Protein 8YVA (pdb70)

InterPro domains:
  IPR013087 Zinc finger C2H2-type [PS00028] (509-530)
  IPR053360 Putative zinc finger domain-containing protein [PTHR36945] (1-580)

Organism: Caenorhabditis elegans (NCBI:txid6239)

Structure (mmCIF, N/CA/C/O backbone):
data_8YVA
#
_entry.id   8YVA
#
_cell.length_a   36.019
_cell.length_b   46.351
_cell.length_c   59.228
_cell.angle_alpha   79.41
_cell.angle_beta   74.33
_cell.angle_gamma   72.86
#
_symmetry.space_group_name_H-M   'P 1'
#
loop_
_entity.id
_entity.type
_entity.pdbx_description
1 polymer 'C2H2-type domain-containing protein'
2 polymer "DNA (5'-D(*TP*TP*GP*GP*GP*CP*GP*CP*TP*GP*CP*T)-3')"
3 polymer "DNA (5'-D(*AP*GP*CP*AP*GP*CP*GP*CP*CP*CP*AP*A)-3')"
4 non-polymer 'ZINC ION'
5 water water
#
loop_
_atom_site.group_PDB
_atom_site.id
_atom_site.type_symbol
_atom_site.label_atom_id
_atom_site.label_alt_id
_atom_site.label_comp_id
_atom_site.label_asym_id
_atom_site.label_entity_id
_atom_site.label_seq_id
_atom_site.pdbx_PDB_ins_code
_atom_site.Cartn_x
_atom_site.Cartn_y
_atom_site.Cartn_z
_atom_site.occupancy
_atom_site.B_iso_or_equiv
_atom_site.auth_seq_id
_atom_site.auth_comp_id
_atom_site.auth_asym_id
_atom_site.auth_atom_id
_atom_site.pdbx_PDB_model_num
ATOM 1 N N . LYS A 1 17 ? -13.282 9.232 16.748 1.00 50.68 463 LYS A N 1
ATOM 2 C CA . LYS A 1 17 ? -12.984 7.805 16.687 1.00 50.62 463 LYS A CA 1
ATOM 3 C C . LYS A 1 17 ? -14.052 7.082 15.883 1.00 51.04 463 LYS A C 1
ATOM 4 O O . LYS A 1 17 ? -13.770 6.086 15.218 1.00 49.45 463 LYS A O 1
ATOM 6 N N . GLU A 1 18 ? -15.287 7.585 15.953 1.00 49.64 464 GLU A N 1
ATOM 7 C CA . GLU A 1 18 ? -16.342 7.064 15.091 1.00 51.33 464 GLU A CA 1
ATOM 8 C C . GLU A 1 18 ? -16.055 7.402 13.633 1.00 48.28 464 GLU A C 1
ATOM 9 O O . GLU A 1 18 ? -15.957 6.509 12.781 1.00 46.38 464 GLU A O 1
ATOM 11 N N . GLU A 1 19 ? -15.891 8.694 13.331 1.00 44.90 465 GLU A N 1
ATOM 12 C CA . GLU A 1 19 ? -15.531 9.118 11.982 1.00 45.34 465 GLU A CA 1
ATOM 13 C C . GLU A 1 19 ? -14.164 8.595 11.555 1.00 48.17 465 GLU A C 1
ATOM 14 O O . GLU A 1 19 ? -13.832 8.671 10.366 1.00 44.69 465 GLU A O 1
ATOM 16 N N . MET A 1 20 ? -13.369 8.082 12.500 1.00 45.88 466 MET A N 1
ATOM 17 C CA . MET A 1 20 ? -12.124 7.393 12.182 1.00 42.18 466 MET A CA 1
ATOM 18 C C . MET A 1 20 ? -12.361 6.024 11.556 1.00 38.27 466 MET A C 1
ATOM 19 O O . MET A 1 20 ? -11.523 5.542 10.784 1.00 32.67 466 MET A O 1
ATOM 24 N N . ASN A 1 21 ? -13.463 5.365 11.911 1.00 38.98 467 ASN A N 1
ATOM 25 C CA . ASN A 1 21 ? -13.671 3.962 11.580 1.00 35.37 467 ASN A CA 1
ATOM 26 C C . ASN A 1 21 ? -14.796 3.766 10.568 1.00 32.70 467 ASN A C 1
ATOM 27 O O . ASN A 1 21 ? -15.195 2.629 10.303 1.00 33.40 467 ASN A O 1
ATOM 32 N N . LYS A 1 22 ? -15.299 4.847 9.982 1.00 35.76 468 LYS A N 1
ATOM 33 C CA . LYS A 1 22 ? -16.337 4.770 8.962 1.00 33.58 468 LYS A CA 1
ATOM 34 C C . LYS A 1 22 ? -15.740 4.332 7.628 1.00 30.16 468 LYS A C 1
ATOM 35 O O . LYS A 1 22 ? -14.701 4.851 7.207 1.00 30.36 468 LYS A O 1
ATOM 41 N N . VAL A 1 23 ? -16.392 3.379 6.956 1.00 27.94 469 VAL A N 1
ATOM 42 C CA . VAL A 1 23 ? -15.894 2.954 5.651 1.00 30.08 469 VAL A CA 1
ATOM 43 C C . VAL A 1 23 ? -16.197 4.031 4.621 1.00 30.02 469 VAL A C 1
ATOM 44 O O . VAL A 1 23 ? -17.336 4.497 4.497 1.00 31.30 469 VAL A O 1
ATOM 48 N N . HIS A 1 24 ? -15.169 4.439 3.885 1.00 21.91 470 HIS A N 1
ATOM 49 C CA . HIS A 1 24 ? -15.311 5.295 2.716 1.00 28.51 470 HIS A CA 1
ATOM 50 C C . HIS A 1 24 ? -14.809 4.498 1.525 1.00 26.01 470 HIS A C 1
ATOM 51 O O . HIS A 1 24 ? -13.613 4.211 1.435 1.00 22.47 470 HIS A O 1
ATOM 58 N N . ASN A 1 25 ? -15.711 4.126 0.624 1.00 22.74 471 ASN A N 1
ATOM 59 C CA . ASN A 1 25 ? -15.293 3.518 -0.631 1.00 18.90 471 ASN A CA 1
ATOM 60 C C . ASN A 1 25 ? -14.608 4.570 -1.500 1.00 25.07 471 ASN A C 1
ATOM 61 O O . ASN A 1 25 ? -15.238 5.555 -1.902 1.00 27.39 471 ASN A O 1
ATOM 66 N N . ILE A 1 26 ? -13.322 4.365 -1.790 1.00 22.72 472 ILE A N 1
ATOM 67 C CA . ILE A 1 26 ? -12.555 5.240 -2.671 1.00 18.62 472 ILE A CA 1
ATOM 68 C C . ILE A 1 26 ? -12.468 4.566 -4.032 1.00 17.93 472 ILE A C 1
ATOM 69 O O . ILE A 1 26 ? -11.914 3.468 -4.152 1.00 18.85 472 ILE A O 1
ATOM 74 N N . LYS A 1 27 ? -13.019 5.209 -5.063 1.00 17.88 473 LYS A N 1
ATOM 75 C CA . LYS A 1 27 ? -13.093 4.609 -6.387 1.00 19.35 473 LYS A CA 1
ATOM 76 C C . LYS A 1 27 ? -11.885 5.001 -7.228 1.00 20.54 473 LYS A C 1
ATOM 77 O O . LYS A 1 27 ? -11.590 6.189 -7.363 1.00 19.96 473 LYS A O 1
ATOM 83 N N . CYS A 1 28 ? -11.209 4.011 -7.822 1.00 15.60 474 CYS A N 1
ATOM 84 C CA . CYS A 1 28 ? -10.099 4.303 -8.727 1.00 16.34 474 CYS A CA 1
ATOM 85 C C . CYS A 1 28 ? -10.607 4.516 -10.153 1.00 20.33 474 CYS A C 1
ATOM 86 O O . CYS A 1 28 ? -11.141 3.592 -10.775 1.00 22.51 474 CYS A O 1
ATOM 89 N N . HIS A 1 29 ? -10.358 5.709 -10.691 1.00 18.61 475 HIS A N 1
ATOM 90 C CA . HIS A 1 29 ? -10.784 6.120 -12.020 1.00 18.54 475 HIS A CA 1
ATOM 91 C C . HIS A 1 29 ? -9.706 5.955 -13.084 1.00 25.66 475 HIS A C 1
ATOM 92 O O . HIS A 1 29 ? -9.835 6.522 -14.174 1.00 21.21 475 HIS A O 1
ATOM 99 N N . PHE A 1 30 ? -8.641 5.210 -12.802 1.00 22.72 476 PHE A N 1
ATOM 100 C CA . PHE A 1 30 ? -7.703 4.885 -13.864 1.00 22.42 476 PHE A CA 1
ATOM 101 C C . PHE A 1 30 ? -8.415 4.044 -14.916 1.00 27.26 476 PHE A C 1
ATOM 102 O O . PHE A 1 30 ? -9.250 3.201 -14.583 1.00 25.08 476 PHE A O 1
ATOM 110 N N . ASP A 1 31 ? -8.089 4.289 -16.189 1.00 25.89 477 ASP A N 1
ATOM 111 C CA . ASP A 1 31 ? -8.765 3.659 -17.323 1.00 30.02 477 ASP A CA 1
ATOM 112 C C . ASP A 1 31 ? -9.008 2.176 -17.084 1.00 29.77 477 ASP A C 1
ATOM 113 O O . ASP A 1 31 ? -8.063 1.408 -16.869 1.00 25.14 477 ASP A O 1
ATOM 118 N N . ASN A 1 32 ? -10.290 1.794 -17.107 1.00 29.35 478 ASN A N 1
ATOM 119 C CA . ASN A 1 32 ? -10.754 0.411 -16.947 1.00 36.27 478 ASN A CA 1
ATOM 120 C C . ASN A 1 32 ? -10.235 -0.244 -15.668 1.00 31.88 478 ASN A C 1
ATOM 121 O O . ASN A 1 32 ? -10.0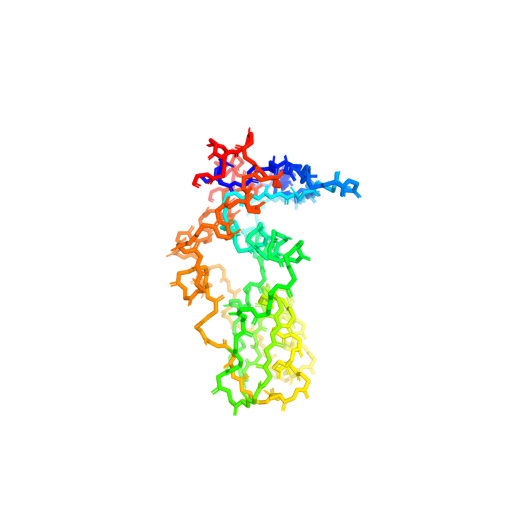42 -1.462 -15.599 1.00 31.21 478 ASN A O 1
ATOM 126 N N . CYS A 1 33 ? -10.048 0.560 -14.627 1.00 25.93 479 CYS A N 1
ATOM 127 C CA . CYS A 1 33 ? -9.913 -0.003 -13.294 1.00 25.44 479 CYS A CA 1
ATOM 128 C C . CYS A 1 33 ? -11.272 -0.016 -12.602 1.00 26.83 479 CYS A C 1
ATOM 129 O O . CYS A 1 33 ? -11.902 -1.074 -12.492 1.00 27.61 479 CYS A O 1
ATOM 132 N N . ASN A 1 34 ? -11.729 1.148 -12.130 1.00 24.24 480 ASN A N 1
ATOM 133 C CA . ASN A 1 34 ? -13.017 1.304 -11.449 1.00 26.42 480 ASN A CA 1
ATOM 134 C C . ASN A 1 34 ? -13.150 0.419 -10.211 1.00 26.64 480 ASN A C 1
ATOM 135 O O . ASN A 1 34 ? -14.260 0.190 -9.726 1.00 28.01 480 ASN A O 1
ATOM 140 N N . ARG A 1 35 ? -12.033 -0.062 -9.670 1.00 24.68 481 ARG A N 1
ATOM 141 C CA . ARG A 1 35 ? -12.048 -0.757 -8.393 1.00 22.97 481 ARG A CA 1
ATOM 142 C C . ARG A 1 35 ? -12.398 0.217 -7.274 1.00 24.94 481 ARG A C 1
ATOM 143 O O . ARG A 1 35 ? -12.158 1.426 -7.366 1.00 24.52 481 ARG A O 1
ATOM 151 N N . LYS A 1 36 ? -12.975 -0.314 -6.201 1.00 21.69 482 LYS A N 1
ATOM 152 C CA . LYS A 1 36 ? -13.310 0.486 -5.036 1.00 17.90 482 LYS A CA 1
ATOM 153 C C . LYS A 1 36 ? -12.494 -0.025 -3.856 1.00 19.93 482 LYS A C 1
ATOM 154 O O . LYS A 1 36 ? -12.564 -1.212 -3.516 1.00 21.60 482 LYS A O 1
ATOM 160 N N . ILE A 1 37 ? -11.709 0.855 -3.251 1.00 18.33 483 ILE A N 1
ATOM 161 C CA . ILE A 1 37 ? -10.967 0.519 -2.045 1.00 15.79 483 ILE A CA 1
ATOM 162 C C . ILE A 1 37 ? -11.833 0.854 -0.842 1.00 16.53 483 ILE A C 1
ATOM 163 O O . ILE A 1 37 ? -12.304 1.989 -0.700 1.00 15.85 483 ILE A O 1
ATOM 168 N N . HIS A 1 38 ? -12.040 -0.135 0.027 1.00 16.05 484 HIS A N 1
ATOM 169 C CA . HIS A 1 38 ? -12.899 0.027 1.200 1.00 16.74 484 HIS A CA 1
ATOM 170 C C . HIS A 1 38 ? -12.044 0.567 2.337 1.00 17.11 484 HIS A C 1
ATOM 171 O O . HIS A 1 38 ? -11.558 -0.162 3.205 1.00 17.46 484 HIS A O 1
ATOM 178 N N . TRP A 1 39 ? -11.889 1.888 2.324 1.00 16.55 485 TRP A N 1
ATOM 179 C CA . TRP A 1 39 ? -10.886 2.620 3.082 1.00 18.21 485 TRP A CA 1
ATOM 180 C C . TRP A 1 39 ? -11.482 3.167 4.376 1.00 19.43 485 TRP A C 1
ATOM 181 O O . TRP A 1 39 ? -12.700 3.321 4.507 1.00 19.67 485 TRP A O 1
ATOM 192 N N . LYS A 1 40 ? -10.600 3.422 5.349 1.00 17.38 486 LYS A N 1
ATOM 193 C CA . LYS A 1 40 ? -10.917 4.087 6.609 1.00 20.22 486 LYS A CA 1
ATOM 194 C C . LYS A 1 40 ? -9.796 5.059 6.946 1.00 17.40 486 LYS A C 1
ATOM 195 O O . LYS A 1 40 ? -8.625 4.769 6.688 1.00 15.56 486 LYS A O 1
ATOM 201 N N . ILE A 1 41 ? -10.156 6.223 7.506 1.00 20.32 487 ILE A N 1
ATOM 202 C CA . ILE A 1 41 ? -9.147 7.220 7.877 1.00 18.40 487 ILE A CA 1
ATOM 203 C C . ILE A 1 41 ? -8.087 6.600 8.762 1.00 17.48 487 ILE A C 1
ATOM 204 O O . ILE A 1 41 ? -6.898 6.915 8.643 1.00 21.22 487 ILE A O 1
ATOM 209 N N . ARG A 1 42 ? -8.497 5.705 9.665 1.00 17.77 488 ARG A N 1
ATOM 210 C CA . ARG A 1 42 ? -7.539 5.062 10.561 1.00 17.99 488 ARG A CA 1
ATOM 211 C C . ARG A 1 42 ? -6.434 4.368 9.788 1.00 15.65 488 ARG A C 1
ATOM 212 O O . ARG A 1 42 ? -5.292 4.337 10.246 1.00 18.61 488 ARG A O 1
ATOM 220 N N . TYR A 1 43 ? -6.744 3.822 8.609 1.00 14.99 489 TYR A N 1
ATOM 221 C CA . TYR A 1 43 ? -5.738 3.049 7.880 1.00 14.09 489 TYR A CA 1
ATOM 222 C C . TYR A 1 43 ? -4.605 3.908 7.341 1.00 15.66 489 TYR A C 1
ATOM 223 O O . TYR A 1 43 ? -3.560 3.362 6.963 1.00 14.08 489 TYR A O 1
ATOM 232 N N . GLY A 1 44 ? -4.794 5.223 7.234 1.00 15.51 490 GLY A N 1
ATOM 233 C CA . GLY A 1 44 ? -3.843 6.024 6.485 1.00 14.19 490 GLY A CA 1
ATOM 234 C C . GLY A 1 44 ? -3.856 5.690 4.996 1.00 16.70 490 GLY A C 1
ATOM 235 O O . GLY A 1 44 ? -4.596 4.834 4.518 1.00 15.66 490 GLY A O 1
ATOM 236 N N . LYS A 1 45 ? -2.984 6.376 4.257 1.00 13.32 491 LYS A N 1
ATOM 237 C CA . LYS A 1 45 ? -3.079 6.458 2.801 1.00 13.71 491 LYS A CA 1
ATOM 238 C C . LYS A 1 45 ? -2.251 5.416 2.056 1.00 12.69 491 LYS A C 1
ATOM 239 O O . LYS A 1 45 ? -2.299 5.391 0.819 1.00 12.78 491 LYS A O 1
ATOM 245 N N . LEU A 1 46 ? -1.510 4.557 2.766 1.00 11.97 492 LEU A N 1
ATOM 246 C CA . LEU A 1 46 ? -0.547 3.674 2.115 1.00 13.32 492 LEU A CA 1
ATOM 247 C C . LEU A 1 46 ? -1.199 2.783 1.054 1.00 13.52 492 LEU A C 1
ATOM 248 O O . LEU A 1 46 ? -0.631 2.589 -0.029 1.00 13.86 492 LEU A O 1
ATOM 253 N N . ARG A 1 47 ? -2.362 2.196 1.354 1.00 11.09 493 ARG A N 1
ATOM 254 C CA . ARG A 1 47 ? -3.009 1.308 0.382 1.00 10.01 493 ARG A CA 1
ATOM 255 C C . ARG A 1 47 ? -3.514 2.078 -0.827 1.00 11.42 493 ARG A C 1
ATOM 256 O O . ARG A 1 47 ? -3.573 1.525 -1.930 1.00 10.68 493 ARG A O 1
ATOM 264 N N . LEU A 1 48 ? -3.873 3.350 -0.647 1.00 11.74 494 LEU A N 1
ATOM 265 C CA . LEU A 1 48 ? -4.237 4.184 -1.790 1.00 12.90 494 LEU A CA 1
ATOM 266 C C . LEU A 1 48 ? -3.003 4.537 -2.614 1.00 11.76 494 LEU A C 1
ATOM 267 O O . LEU A 1 48 ? -3.012 4.438 -3.843 1.00 12.96 494 LEU A O 1
ATOM 272 N N . VAL A 1 49 ? -1.926 4.954 -1.952 1.00 12.58 495 VAL A N 1
ATOM 273 C CA . VAL A 1 49 ? -0.695 5.263 -2.682 1.00 11.10 495 VAL A CA 1
ATOM 274 C C . VAL A 1 49 ? -0.220 4.042 -3.470 1.00 12.13 495 VAL A C 1
ATOM 275 O O . VAL A 1 49 ? 0.118 4.134 -4.656 1.00 13.24 495 VAL A O 1
ATOM 279 N N . ASP A 1 50 ? -0.172 2.883 -2.817 1.00 13.11 496 ASP A N 1
ATOM 280 C CA . ASP A 1 50 ? 0.265 1.667 -3.498 1.00 12.24 496 ASP A CA 1
ATOM 281 C C . ASP A 1 50 ? -0.621 1.370 -4.700 1.00 12.83 496 ASP A C 1
ATOM 282 O O . ASP A 1 50 ? -0.130 0.988 -5.763 1.00 13.23 496 ASP A O 1
ATOM 287 N N . HIS A 1 51 ? -1.928 1.558 -4.560 1.00 12.06 497 HIS A N 1
ATOM 288 C CA . HIS A 1 51 ? -2.807 1.282 -5.691 1.00 10.43 497 HIS A CA 1
ATOM 289 C C . HIS A 1 51 ? -2.465 2.193 -6.872 1.00 12.54 497 HIS A C 1
ATOM 290 O O . HIS A 1 51 ? -2.347 1.734 -8.015 1.00 14.84 497 HIS A O 1
ATOM 297 N N . ALA A 1 52 ? -2.269 3.487 -6.608 1.00 11.78 498 ALA A N 1
ATOM 298 C CA . ALA A 1 52 ? -1.861 4.398 -7.678 1.00 13.79 498 ALA A CA 1
ATOM 299 C C . ALA A 1 52 ? -0.488 4.024 -8.245 1.00 12.97 498 ALA A C 1
ATOM 300 O O . ALA A 1 52 ? -0.278 4.058 -9.469 1.00 12.87 498 ALA A O 1
ATOM 302 N N . LEU A 1 53 ? 0.467 3.665 -7.380 1.00 11.67 499 LEU A N 1
ATOM 303 C CA . LEU A 1 53 ? 1.782 3.255 -7.886 1.00 11.72 499 LEU A CA 1
ATOM 304 C C . LEU A 1 53 ? 1.692 2.006 -8.756 1.00 15.72 499 LEU A C 1
ATOM 305 O O . LEU A 1 53 ? 2.553 1.784 -9.615 1.00 15.14 499 LEU A O 1
ATOM 310 N N . SER A 1 54 ? 0.678 1.161 -8.535 1.00 14.32 500 SER A N 1
ATOM 311 C CA . SER A 1 54 ? 0.523 -0.026 -9.371 1.00 13.83 500 SER A CA 1
ATOM 312 C C . SER A 1 54 ? 0.079 0.308 -10.793 1.00 16.05 500 SER A C 1
ATOM 313 O O . SER A 1 54 ? 0.199 -0.541 -11.682 1.00 17.84 500 SER A O 1
ATOM 316 N N . HIS A 1 55 ? -0.428 1.513 -11.025 1.00 14.47 501 HIS A N 1
ATOM 317 C CA . HIS A 1 55 ? -0.860 1.944 -12.346 1.00 19.25 501 HIS A CA 1
ATOM 318 C C . HIS A 1 55 ? 0.236 2.666 -13.102 1.00 22.87 501 HIS A C 1
ATOM 319 O O . HIS A 1 55 ? 0.008 3.116 -14.229 1.00 23.60 501 HIS A O 1
ATOM 326 N N . GLN A 1 56 ? 1.407 2.796 -12.497 1.00 20.52 502 GLN A N 1
ATOM 327 C CA . GLN A 1 56 ? 2.527 3.527 -13.063 1.00 24.87 502 GLN A CA 1
ATOM 328 C C . GLN A 1 56 ? 3.637 2.537 -13.381 1.00 25.00 502 GLN A C 1
ATOM 329 O O . GLN A 1 56 ? 3.850 1.574 -12.638 1.00 25.18 502 GLN A O 1
ATOM 335 N N . GLU A 1 57 ? 4.307 2.729 -14.519 1.00 29.34 503 GLU A N 1
ATOM 336 C CA . GLU A 1 57 ? 5.278 1.730 -14.956 1.00 29.02 503 GLU A CA 1
ATOM 337 C C . GLU A 1 57 ? 6.535 1.724 -14.095 1.00 30.76 503 GLU A C 1
ATOM 338 O O . GLU A 1 57 ? 7.265 0.726 -14.093 1.00 33.86 503 GLU A O 1
ATOM 340 N N . GLU A 1 58 ? 6.797 2.803 -13.362 1.00 25.88 504 GLU A N 1
ATOM 341 C CA . GLU A 1 58 ? 8.053 2.946 -12.645 1.00 25.43 504 GLU A CA 1
ATOM 342 C C . GLU A 1 58 ? 8.112 2.000 -11.456 1.00 27.76 504 GLU A C 1
ATOM 343 O O . GLU A 1 58 ? 7.101 1.715 -10.811 1.00 26.01 504 GLU A O 1
ATOM 345 N N . LYS A 1 59 ? 9.316 1.523 -11.162 1.00 25.14 505 LYS A N 1
ATOM 346 C CA . LYS A 1 59 ? 9.596 0.715 -9.972 1.00 21.48 505 LYS A CA 1
ATOM 347 C C . LYS A 1 59 ? 10.373 1.610 -9.011 1.00 21.41 505 LYS A C 1
ATOM 348 O O . LYS A 1 59 ? 11.608 1.609 -9.002 1.00 22.42 505 LYS A O 1
ATOM 354 N N . SER A 1 60 ? 9.648 2.378 -8.198 1.00 18.73 506 SER A N 1
ATOM 355 C CA . SER A 1 60 ? 10.266 3.391 -7.354 1.00 20.21 506 SER A CA 1
ATOM 356 C C . SER A 1 60 ? 10.464 2.939 -5.909 1.00 22.13 506 SER A C 1
ATOM 357 O O . SER A 1 60 ? 10.908 3.740 -5.083 1.00 21.18 506 SER A O 1
ATOM 360 N N . ILE A 1 61 ? 10.171 1.683 -5.584 1.00 19.31 507 ILE A N 1
ATOM 361 C CA . ILE A 1 61 ? 10.379 1.150 -4.236 1.00 19.43 507 ILE A CA 1
ATOM 362 C C . ILE A 1 61 ? 11.614 0.264 -4.270 1.00 16.45 507 ILE A C 1
ATOM 363 O O . ILE A 1 61 ? 11.598 -0.787 -4.919 1.00 14.70 507 ILE A O 1
ATOM 368 N N . ASP A 1 62 ? 12.662 0.657 -3.541 1.00 18.35 508 ASP A N 1
ATOM 369 C CA . ASP A 1 62 ? 13.956 -0.025 -3.560 1.00 17.98 508 ASP A CA 1
ATOM 370 C C . ASP A 1 62 ? 14.180 -0.823 -2.279 1.00 18.50 508 ASP A C 1
ATOM 371 O O . ASP A 1 62 ? 13.964 -0.310 -1.175 1.00 14.48 508 ASP A O 1
ATOM 376 N N . CYS A 1 63 ? 14.646 -2.062 -2.422 1.00 14.06 509 CYS A N 1
ATOM 377 C CA . CYS A 1 63 ? 14.974 -2.866 -1.252 1.00 13.27 509 CYS A CA 1
ATOM 378 C C . CYS A 1 63 ? 16.152 -2.251 -0.498 1.00 18.48 509 CYS A C 1
ATOM 379 O O . CYS A 1 63 ? 17.062 -1.681 -1.103 1.00 18.08 509 CYS A O 1
ATOM 382 N N . GLN A 1 64 ? 16.129 -2.360 0.834 1.00 16.23 510 GLN A N 1
ATOM 383 C CA . GLN A 1 64 ? 17.240 -1.857 1.635 1.00 18.56 510 GLN A CA 1
ATOM 384 C C . GLN A 1 64 ? 18.383 -2.857 1.776 1.00 18.63 510 GLN A C 1
ATOM 385 O O . GLN A 1 64 ? 19.412 -2.503 2.364 1.00 17.20 510 GLN A O 1
ATOM 391 N N . LYS A 1 65 ? 18.226 -4.089 1.280 1.00 17.17 511 LYS A N 1
ATOM 392 C CA . LYS A 1 65 ? 19.238 -5.131 1.428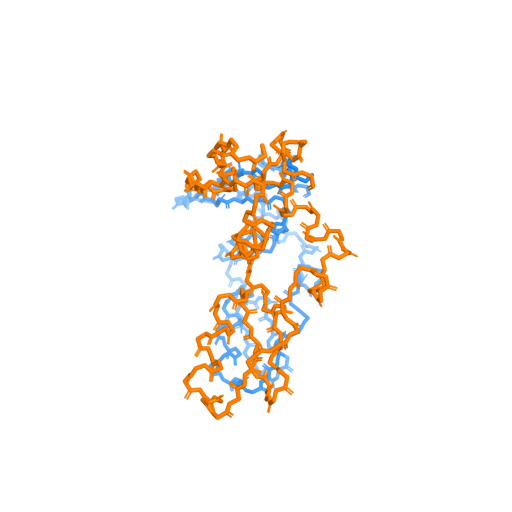 1.00 19.90 511 LYS A CA 1
ATOM 393 C C . LYS A 1 65 ? 19.837 -5.623 0.121 1.00 23.23 511 LYS A C 1
ATOM 394 O O . LYS A 1 65 ? 21.012 -6.009 0.113 1.00 21.74 511 LYS A O 1
ATOM 400 N N . CYS A 1 66 ? 19.080 -5.640 -0.976 1.00 19.71 512 CYS A N 1
ATOM 401 C CA . CYS A 1 66 ? 19.607 -6.164 -2.226 1.00 19.27 512 CYS A CA 1
ATOM 402 C C . CYS A 1 66 ? 19.203 -5.222 -3.360 1.00 19.96 512 CYS A C 1
ATOM 403 O O . CYS A 1 66 ? 18.706 -4.110 -3.133 1.00 19.09 512 CYS A O 1
ATOM 406 N N . GLU A 1 67 ? 19.437 -5.668 -4.596 1.00 17.80 513 GLU A N 1
ATOM 407 C CA . GLU A 1 67 ? 19.203 -4.844 -5.778 1.00 23.96 513 GLU A CA 1
ATOM 408 C C . GLU A 1 67 ? 17.734 -4.722 -6.165 1.00 23.43 513 GLU A C 1
ATOM 409 O O . GLU A 1 67 ? 17.414 -3.933 -7.060 1.00 24.19 513 GLU A O 1
ATOM 411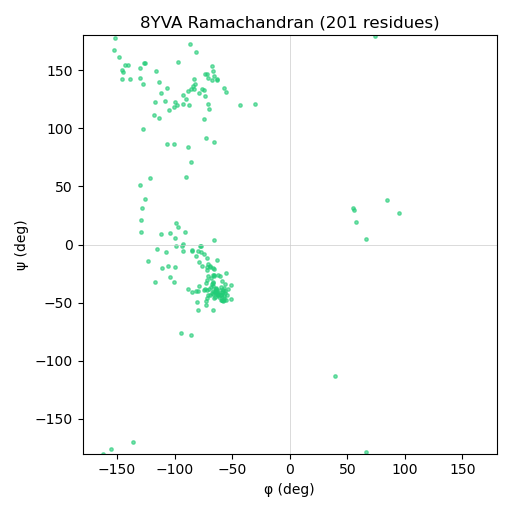 N N . TYR A 1 68 ? 16.838 -5.453 -5.504 1.00 20.94 514 TYR A N 1
ATOM 412 C CA . TYR A 1 68 ? 15.446 -5.542 -5.939 1.00 18.69 514 TYR A CA 1
ATOM 413 C C . TYR A 1 68 ? 14.738 -4.189 -5.888 1.00 19.23 514 TYR A C 1
ATOM 414 O O . TYR A 1 68 ? 14.946 -3.397 -4.969 1.00 18.90 514 TYR A O 1
ATOM 423 N N . SER A 1 69 ? 13.872 -3.942 -6.872 1.00 17.93 515 SER A N 1
ATOM 424 C CA . SER A 1 69 ? 12.974 -2.793 -6.861 1.00 17.02 515 SER A CA 1
ATOM 425 C C . SER A 1 69 ? 11.608 -3.212 -7.403 1.00 15.65 515 SER A C 1
ATOM 426 O O . SER A 1 69 ? 11.497 -4.179 -8.156 1.00 15.87 515 SER A O 1
ATOM 429 N N . CYS A 1 70 ? 10.561 -2.504 -6.992 1.00 15.93 516 CYS A N 1
ATOM 430 C CA . CYS A 1 70 ? 9.213 -2.879 -7.423 1.00 14.48 516 CYS A CA 1
ATOM 431 C C . CYS A 1 70 ? 8.301 -1.659 -7.371 1.00 16.03 516 CYS A C 1
ATOM 432 O O . CYS A 1 70 ? 8.730 -0.545 -7.066 1.00 13.95 516 CYS A O 1
ATOM 435 N N . GLN A 1 71 ? 7.012 -1.884 -7.668 1.00 13.03 517 GLN A N 1
ATOM 436 C CA . GLN A 1 71 ? 6.080 -0.769 -7.734 1.00 12.41 517 GLN A CA 1
ATOM 437 C C . GLN A 1 71 ? 5.512 -0.391 -6.374 1.00 14.81 517 GLN A C 1
ATOM 438 O O . GLN A 1 71 ? 5.307 0.798 -6.109 1.00 14.03 517 GLN A O 1
ATOM 444 N N . THR A 1 72 ? 5.174 -1.376 -5.530 1.00 13.53 518 THR A N 1
ATOM 445 C CA . THR A 1 72 ? 4.373 -1.123 -4.334 1.00 14.04 518 THR A CA 1
ATOM 446 C C . THR A 1 72 ? 5.075 -1.642 -3.088 1.00 15.19 518 THR A C 1
ATOM 447 O O . THR A 1 72 ? 5.880 -2.577 -3.142 1.00 13.73 518 THR A O 1
ATOM 451 N N . THR A 1 73 ? 4.707 -1.054 -1.947 1.00 12.42 519 THR A N 1
ATOM 452 C CA . THR A 1 73 ? 5.204 -1.561 -0.672 1.00 11.95 519 THR A CA 1
ATOM 453 C C . THR A 1 73 ? 4.656 -2.952 -0.360 1.00 11.95 519 THR A C 1
ATOM 454 O O . THR A 1 73 ? 5.300 -3.719 0.366 1.00 11.79 519 THR A O 1
ATOM 458 N N . ARG A 1 74 ? 3.482 -3.309 -0.898 1.00 10.49 520 ARG A N 1
ATOM 459 C CA . ARG A 1 74 ? 2.985 -4.677 -0.732 1.00 14.17 520 ARG A CA 1
ATOM 460 C C . ARG A 1 74 ? 3.889 -5.679 -1.449 1.00 11.29 520 ARG A C 1
ATOM 461 O O . ARG A 1 74 ? 4.204 -6.749 -0.910 1.00 10.68 520 ARG A O 1
ATOM 469 N N . GLN A 1 75 ? 4.264 -5.373 -2.691 1.00 9.92 521 GLN A N 1
ATOM 470 C CA . GLN A 1 75 ? 5.273 -6.165 -3.394 1.00 11.27 521 GLN A CA 1
ATOM 471 C C . GLN A 1 75 ? 6.566 -6.266 -2.593 1.00 15.28 521 GLN A C 1
ATOM 472 O O . GLN A 1 75 ? 7.168 -7.346 -2.490 1.00 15.08 521 GLN A O 1
ATOM 478 N N . MET A 1 76 ? 7.008 -5.152 -2.015 1.00 12.15 522 MET A N 1
ATOM 479 C CA . MET A 1 76 ? 8.244 -5.185 -1.247 1.00 14.01 522 MET A CA 1
ATOM 480 C C . MET A 1 76 ? 8.086 -6.027 0.010 1.00 13.48 522 MET A C 1
ATOM 481 O O . MET A 1 76 ? 9.019 -6.731 0.402 1.00 13.33 522 MET A O 1
ATOM 486 N N . ARG A 1 77 ? 6.904 -5.993 0.641 1.00 12.16 523 ARG A N 1
ATOM 487 C CA . ARG A 1 77 ? 6.688 -6.843 1.805 1.00 13.36 523 ARG A CA 1
ATOM 488 C C . ARG A 1 77 ? 6.753 -8.312 1.416 1.00 13.38 523 ARG A C 1
ATOM 489 O O . ARG A 1 77 ? 7.252 -9.145 2.183 1.00 13.64 523 ARG A O 1
ATOM 497 N N . TYR A 1 78 ? 6.221 -8.659 0.239 1.00 11.43 524 TYR A N 1
ATOM 498 C CA . TYR A 1 78 ? 6.316 -10.039 -0.219 1.00 13.97 524 TYR A CA 1
ATOM 499 C C . TYR A 1 78 ? 7.769 -10.402 -0.472 1.00 14.01 524 TYR A C 1
ATOM 500 O O . TYR A 1 78 ? 8.220 -11.495 -0.115 1.00 15.74 524 TYR A O 1
ATOM 509 N N . HIS A 1 79 ? 8.519 -9.467 -1.051 1.00 13.26 525 HIS A N 1
ATOM 510 C CA . HIS A 1 79 ? 9.932 -9.690 -1.321 1.00 15.61 525 HIS A CA 1
ATOM 511 C C . HIS A 1 79 ? 10.698 -9.979 -0.033 1.00 16.21 525 HIS A C 1
ATOM 512 O O . HIS A 1 79 ? 11.483 -10.928 0.032 1.00 19.15 525 HIS A O 1
ATOM 519 N N . TYR A 1 80 ? 10.481 -9.170 1.007 1.00 15.23 526 TYR A N 1
ATOM 520 C CA . TYR A 1 80 ? 11.219 -9.379 2.250 1.00 17.04 526 TYR A CA 1
ATOM 521 C C . TYR A 1 80 ? 10.862 -10.715 2.881 1.00 21.35 526 TYR A C 1
ATOM 522 O O . TYR A 1 80 ? 11.732 -11.406 3.417 1.00 21.24 526 TYR A O 1
ATOM 531 N N . LYS A 1 81 ? 9.577 -11.079 2.851 1.00 16.35 527 LYS A N 1
ATOM 532 C CA . LYS A 1 81 ? 9.148 -12.347 3.425 1.00 22.54 527 LYS A CA 1
ATOM 533 C C . LYS A 1 81 ? 9.830 -13.525 2.733 1.00 22.99 527 LYS A C 1
ATOM 534 O O . LYS A 1 81 ? 10.244 -14.488 3.389 1.00 22.78 527 LYS A O 1
ATOM 540 N N . LYS A 1 82 ? 10.000 -13.450 1.418 1.00 19.64 528 LYS A N 1
ATOM 541 C CA . LYS A 1 82 ? 10.535 -14.604 0.704 1.00 23.37 528 LYS A CA 1
ATOM 542 C C . LYS A 1 82 ? 12.064 -14.596 0.644 1.00 27.62 528 LYS A C 1
ATOM 543 O O . LYS A 1 82 ? 12.694 -15.648 0.800 1.00 26.89 528 LYS A O 1
ATOM 549 N N . ILE A 1 83 ? 12.679 -13.427 0.462 1.00 21.82 529 ILE A N 1
ATOM 550 C CA . ILE A 1 83 ? 14.116 -13.329 0.210 1.00 23.38 529 ILE A CA 1
ATOM 551 C C . ILE A 1 83 ? 14.885 -12.947 1.473 1.00 26.41 529 ILE A C 1
ATOM 552 O O . ILE A 1 83 ? 16.042 -13.343 1.652 1.00 26.91 529 ILE A O 1
ATOM 557 N N . HIS A 1 84 ? 14.265 -12.162 2.353 1.00 21.70 530 HIS A N 1
ATOM 558 C CA . HIS A 1 84 ? 14.942 -11.691 3.558 1.00 25.63 530 HIS A CA 1
ATOM 559 C C . HIS A 1 84 ? 14.176 -12.131 4.805 1.00 24.83 530 HIS A C 1
ATOM 560 O O . HIS A 1 84 ? 13.805 -11.302 5.649 1.00 23.15 530 HIS A O 1
ATOM 567 N N . ALA A 1 85 ? 13.977 -13.448 4.939 1.00 24.27 531 ALA A N 1
ATOM 568 C CA . ALA A 1 85 ? 12.960 -13.986 5.843 1.00 31.07 531 ALA A CA 1
ATOM 569 C C . ALA A 1 85 ? 13.160 -13.569 7.299 1.00 30.80 531 ALA A C 1
ATOM 570 O O . ALA A 1 85 ? 12.181 -13.429 8.040 1.00 35.89 531 ALA A O 1
ATOM 572 N N . ASN A 1 86 ? 14.399 -13.369 7.740 1.00 30.99 532 ASN A N 1
ATOM 573 C CA . ASN A 1 86 ? 14.647 -13.035 9.137 1.00 36.31 532 ASN A CA 1
ATOM 574 C C . ASN A 1 86 ? 14.855 -11.539 9.367 1.00 34.20 532 ASN A C 1
ATOM 575 O O . ASN A 1 86 ? 15.391 -11.151 10.411 1.00 37.93 532 ASN A O 1
ATOM 577 N N . LEU A 1 87 ? 14.437 -10.688 8.431 1.00 31.10 533 LEU A N 1
ATOM 578 C CA . LEU A 1 87 ? 14.790 -9.276 8.496 1.00 25.70 533 LEU A CA 1
ATOM 579 C C . LEU A 1 87 ? 13.549 -8.400 8.397 1.00 26.52 533 LEU A C 1
ATOM 580 O O . LEU A 1 87 ? 12.658 -8.653 7.582 1.00 23.03 533 LEU A O 1
ATOM 585 N N . LYS A 1 88 ? 13.500 -7.357 9.224 1.00 22.49 534 LYS A N 1
ATOM 586 C CA . LYS A 1 88 ? 12.324 -6.501 9.258 1.00 26.18 534 LYS A CA 1
ATOM 587 C C . LYS A 1 88 ? 12.393 -5.470 8.144 1.00 24.43 534 LYS A C 1
ATOM 588 O O . LYS A 1 88 ? 13.428 -4.825 7.938 1.00 23.00 534 LYS A O 1
ATOM 594 N N . MET A 1 89 ? 11.298 -5.296 7.423 1.00 18.54 535 MET A N 1
ATOM 595 C CA . MET A 1 89 ? 11.329 -4.297 6.376 1.00 18.31 535 MET A CA 1
ATOM 596 C C . MET A 1 89 ? 10.918 -2.977 7.010 1.00 17.98 535 MET A C 1
ATOM 597 O O . MET A 1 89 ? 9.995 -2.928 7.834 1.00 23.71 535 MET A O 1
ATOM 602 N N . GLU A 1 90 ? 11.699 -1.938 6.733 1.00 20.38 536 GLU A N 1
ATOM 603 C CA . GLU A 1 90 ? 11.617 -0.694 7.483 1.00 20.59 536 GLU A CA 1
ATOM 604 C C . GLU A 1 90 ? 11.887 0.482 6.559 1.00 18.10 536 GLU A C 1
ATOM 605 O O . GLU A 1 90 ? 12.770 0.411 5.702 1.00 17.72 536 GLU A O 1
ATOM 611 N N . GLY A 1 91 ? 11.166 1.577 6.774 1.00 17.42 537 GLY A N 1
ATOM 612 C CA . GLY A 1 91 ? 11.393 2.772 5.983 1.00 19.93 537 GLY A CA 1
ATOM 613 C C . GLY A 1 91 ? 10.652 2.795 4.666 1.00 21.00 537 GLY A C 1
ATOM 614 O O . GLY A 1 91 ? 11.194 3.263 3.653 1.00 24.37 537 GLY A O 1
ATOM 615 N N . PHE A 1 92 ? 9.419 2.299 4.653 1.00 17.81 538 PHE A N 1
ATOM 616 C CA . PHE A 1 92 ? 8.612 2.175 3.447 1.00 16.59 538 PHE A CA 1
ATOM 617 C C . PHE A 1 92 ? 7.241 2.799 3.660 1.00 15.62 538 PHE A C 1
ATOM 618 O O . PHE A 1 92 ? 6.245 2.342 3.093 1.00 18.56 538 PHE A O 1
ATOM 626 N N . GLY A 1 93 ? 7.168 3.834 4.486 1.00 14.43 539 GLY A N 1
ATOM 627 C CA . GLY A 1 93 ? 5.952 4.606 4.582 1.00 17.27 539 GLY A CA 1
ATOM 628 C C . GLY A 1 93 ? 5.848 5.616 3.458 1.00 18.68 539 GLY A C 1
ATOM 629 O O . GLY A 1 93 ? 6.826 5.912 2.754 1.00 15.35 539 GLY A O 1
ATOM 630 N N . ILE A 1 94 ? 4.634 6.148 3.294 1.00 14.75 540 ILE A N 1
ATOM 631 C CA . ILE A 1 94 ? 4.418 7.190 2.294 1.00 19.99 540 ILE A CA 1
ATOM 632 C C . ILE A 1 94 ? 5.363 8.363 2.509 1.00 20.43 540 ILE A C 1
ATOM 633 O O . ILE A 1 94 ? 5.697 9.071 1.553 1.00 21.55 540 ILE A O 1
ATOM 638 N N . LEU A 1 95 ? 5.849 8.564 3.738 1.00 18.34 541 LEU A N 1
ATOM 639 C CA . LEU A 1 95 ? 6.803 9.644 3.944 1.00 20.59 541 LEU A CA 1
ATOM 640 C C . LEU A 1 95 ? 8.219 9.258 3.547 1.00 23.84 541 LEU A C 1
ATOM 641 O O . LEU A 1 95 ? 9.077 10.137 3.458 1.00 23.20 541 LEU A O 1
ATOM 646 N N . ASN A 1 96 ? 8.474 7.979 3.272 1.00 20.06 542 ASN A N 1
ATOM 647 C CA . ASN A 1 96 ? 9.785 7.528 2.821 1.00 22.90 542 ASN A CA 1
ATOM 648 C C . ASN A 1 96 ? 9.862 7.334 1.315 1.00 24.36 542 ASN A C 1
ATOM 649 O O . ASN A 1 96 ? 10.968 7.305 0.758 1.00 27.39 542 ASN A O 1
ATOM 654 N N . ILE A 1 97 ? 8.716 7.200 0.661 1.00 18.55 543 ILE A N 1
ATOM 655 C CA . ILE A 1 97 ? 8.588 6.913 -0.764 1.00 23.11 543 ILE A CA 1
ATOM 656 C C . ILE A 1 97 ? 8.705 8.210 -1.548 1.00 21.26 543 ILE A C 1
ATOM 657 O O . ILE A 1 97 ? 8.175 9.241 -1.105 1.00 22.37 543 ILE A O 1
ATOM 662 N N . PRO A 1 98 ? 9.358 8.209 -2.719 1.00 24.23 544 PRO A N 1
ATOM 663 C CA . PRO A 1 98 ? 9.428 9.440 -3.518 1.00 25.34 544 PRO A CA 1
ATOM 664 C C . PRO A 1 98 ? 8.094 9.765 -4.179 1.00 25.60 544 PRO A C 1
ATOM 665 O O . PRO A 1 98 ? 7.796 9.296 -5.280 1.00 26.69 544 PRO A O 1
ATOM 669 N N . LEU A 1 99 ? 7.272 10.562 -3.502 1.00 22.41 545 LEU A N 1
ATOM 670 C CA . LEU A 1 99 ? 5.944 10.885 -3.993 1.00 22.96 545 LEU A CA 1
ATOM 671 C C . LEU A 1 99 ? 5.798 12.334 -4.411 1.00 22.10 545 LEU A C 1
ATOM 672 O O . LEU A 1 99 ? 4.861 12.654 -5.147 1.00 22.01 545 LEU A O 1
ATOM 677 N N . GLN A 1 100 ? 6.674 13.220 -3.942 1.00 22.83 546 GLN A N 1
ATOM 678 C CA . GLN A 1 100 ? 6.504 14.649 -4.210 1.00 27.44 546 GLN A CA 1
ATOM 679 C C . GLN A 1 100 ? 7.130 14.980 -5.565 1.00 28.28 546 GLN A C 1
ATOM 680 O O . GLN A 1 100 ? 8.182 15.614 -5.684 1.00 27.15 546 GLN A O 1
ATOM 686 N N . ASN A 1 101 ? 6.454 14.507 -6.606 1.00 22.88 547 ASN A N 1
ATOM 687 C CA . ASN A 1 101 ? 6.903 14.728 -7.967 1.00 20.41 547 ASN A CA 1
ATOM 688 C C . ASN A 1 101 ? 5.692 14.699 -8.883 1.00 21.37 547 ASN A C 1
ATOM 689 O O . ASN A 1 101 ? 4.599 14.282 -8.493 1.00 21.44 547 ASN A O 1
ATOM 694 N N . THR A 1 102 ? 5.912 15.146 -10.121 1.00 17.35 548 THR A N 1
ATOM 695 C CA . THR A 1 102 ? 4.828 15.292 -11.082 1.00 17.90 548 THR A CA 1
ATOM 696 C C . THR A 1 102 ? 4.269 13.945 -11.522 1.00 17.04 548 THR A C 1
ATOM 697 O O . THR A 1 102 ? 3.044 13.798 -11.667 1.00 17.89 548 THR A O 1
ATOM 701 N N . LYS A 1 103 ? 5.139 12.968 -11.794 1.00 15.20 549 LYS A N 1
ATOM 702 C CA . LYS A 1 103 ? 4.648 11.678 -12.269 1.00 20.71 549 LYS A CA 1
ATOM 703 C C . LYS A 1 103 ? 3.670 11.084 -11.274 1.00 18.78 549 LYS A C 1
ATOM 704 O O . LYS A 1 103 ? 2.596 10.594 -11.648 1.00 16.28 549 LYS A O 1
ATOM 710 N N . PHE A 1 104 ? 4.023 11.108 -9.993 1.00 16.45 550 PHE A N 1
ATOM 711 C CA . PHE A 1 104 ? 3.104 10.496 -9.040 1.00 19.52 550 PHE A CA 1
ATOM 712 C C . PHE A 1 104 ? 1.882 11.372 -8.812 1.00 17.61 550 PHE A C 1
ATOM 713 O O . PHE A 1 104 ? 0.765 10.861 -8.656 1.00 17.37 550 PHE A O 1
ATOM 721 N N . SER A 1 105 ? 2.075 12.688 -8.755 1.00 16.98 551 SER A N 1
ATOM 722 C CA . SER A 1 105 ? 0.941 13.587 -8.620 1.00 19.97 551 SER A CA 1
ATOM 723 C C . SER A 1 105 ? -0.064 13.369 -9.746 1.00 17.92 551 SER A C 1
ATOM 724 O O . SER A 1 105 ? -1.278 13.347 -9.510 1.00 15.22 551 SER A O 1
ATOM 727 N N . ASP A 1 106 ? 0.426 13.144 -10.965 1.00 16.23 552 ASP A N 1
ATOM 728 C CA . ASP A 1 106 ? -0.464 12.917 -12.095 1.00 16.30 552 ASP A CA 1
ATOM 729 C C . ASP A 1 106 ? -1.215 11.603 -11.949 1.00 18.18 552 ASP A C 1
ATOM 730 O O . ASP A 1 106 ? -2.406 11.528 -12.259 1.00 16.58 552 ASP A O 1
ATOM 735 N N . VAL A 1 107 ? -0.537 10.544 -11.508 1.00 16.12 553 VAL A N 1
ATOM 736 C CA . VAL A 1 107 ? -1.235 9.262 -11.436 1.00 17.14 553 VAL A CA 1
ATOM 737 C C . VAL A 1 107 ? -2.220 9.261 -10.272 1.00 17.04 553 VAL A C 1
ATOM 738 O O . VAL A 1 107 ? -3.343 8.747 -10.395 1.00 14.16 553 VAL A O 1
ATOM 742 N N . TRP A 1 108 ? -1.837 9.877 -9.146 1.00 16.59 554 TRP A N 1
ATOM 743 C CA . TRP A 1 108 ? -2.744 10.020 -8.009 1.00 18.56 554 TRP A CA 1
ATOM 744 C C . TRP A 1 108 ? -3.991 10.795 -8.400 1.00 20.07 554 TRP A C 1
ATOM 745 O O . TRP A 1 108 ? -5.116 10.425 -8.027 1.00 17.26 554 TRP A O 1
ATOM 756 N N . ASN A 1 109 ? -3.805 11.881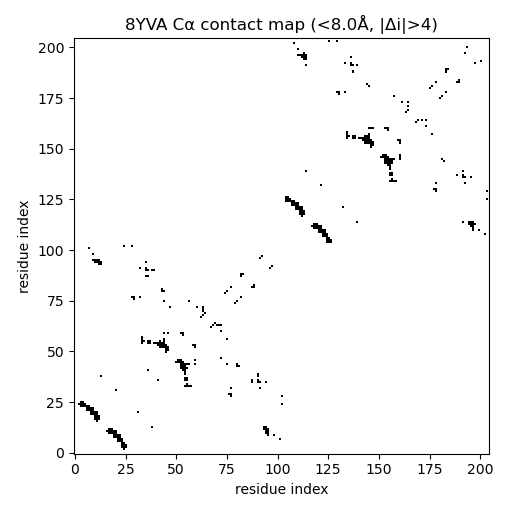 -9.152 1.00 18.68 555 ASN A N 1
ATOM 757 C CA . ASN A 1 109 ? -4.936 12.667 -9.625 1.00 21.35 555 ASN A CA 1
ATOM 758 C C . ASN A 1 109 ? -5.843 11.849 -10.531 1.00 17.95 555 ASN A C 1
ATOM 759 O O . ASN A 1 109 ? -7.069 11.870 -10.373 1.00 22.79 555 ASN A O 1
ATOM 764 N N . LYS A 1 110 ? -5.257 11.079 -11.446 1.00 19.67 556 LYS A N 1
ATOM 765 C CA . LYS A 1 110 ? -6.053 10.247 -12.343 1.00 18.11 556 LYS A CA 1
ATOM 766 C C . LYS A 1 110 ? -6.869 9.214 -11.575 1.00 18.53 556 LYS A C 1
ATOM 767 O O . LYS A 1 110 ? -8.047 8.993 -11.875 1.00 20.48 556 LYS A O 1
ATOM 773 N N . CYS A 1 111 ? -6.264 8.572 -10.573 1.00 16.78 557 CYS A N 1
ATOM 774 C CA . CYS A 1 111 ? -6.972 7.527 -9.838 1.00 17.68 557 CYS A CA 1
ATOM 775 C C . CYS A 1 111 ? -8.044 8.116 -8.933 1.00 19.14 557 CYS A C 1
ATOM 776 O O . CYS A 1 111 ? -9.204 7.689 -8.967 1.00 20.01 557 CYS A O 1
ATOM 779 N N . PHE A 1 112 ? -7.666 9.086 -8.100 1.00 17.24 558 PHE A N 1
ATOM 780 C CA . PHE A 1 112 ? -8.488 9.471 -6.960 1.00 18.33 558 PHE A CA 1
ATOM 781 C C . PHE A 1 112 ? -8.752 10.969 -6.872 1.00 29.01 558 PHE A C 1
ATOM 782 O O . PHE A 1 112 ? -9.292 11.419 -5.854 1.00 27.15 558 PHE A O 1
ATOM 790 N N . GLY A 1 113 ? -8.417 11.740 -7.914 1.00 24.13 559 GLY A N 1
ATOM 791 C CA . GLY A 1 113 ? -8.404 13.194 -7.793 1.00 27.99 559 GLY A CA 1
ATOM 792 C C . GLY A 1 113 ? -9.682 13.772 -7.223 1.00 34.32 559 GLY A C 1
ATOM 793 O O . GLY A 1 113 ? -9.646 14.608 -6.315 1.00 40.99 559 GLY A O 1
ATOM 794 N N . ASP A 1 114 ? -10.828 13.323 -7.729 1.00 33.83 560 ASP A N 1
ATOM 795 C CA . ASP A 1 114 ? -12.134 13.777 -7.261 1.00 33.28 560 ASP A CA 1
ATOM 796 C C . ASP A 1 114 ? -12.437 13.375 -5.798 1.00 38.08 560 ASP A C 1
ATOM 797 O O . ASP A 1 114 ? -13.553 13.669 -5.344 1.00 37.85 560 ASP A O 1
ATOM 799 N N . GLN A 1 115 ? -11.526 12.751 -5.038 1.00 31.77 561 GLN A N 1
ATOM 800 C CA . GLN A 1 115 ? -11.841 12.272 -3.697 1.00 36.28 561 GLN A CA 1
ATOM 801 C C . GLN A 1 115 ? -10.818 12.728 -2.666 1.00 41.23 561 GLN A C 1
ATOM 802 O O . GLN A 1 115 ? -10.727 12.134 -1.587 1.00 44.17 561 GLN A O 1
ATOM 808 N N . LEU A 1 116 ? -10.063 13.788 -2.959 1.00 43.84 562 LEU A N 1
ATOM 809 C CA . LEU A 1 116 ? -8.997 14.208 -2.056 1.00 46.04 562 LEU A CA 1
ATOM 810 C C . LEU A 1 116 ? -9.512 14.924 -0.821 1.00 48.15 562 LEU A C 1
ATOM 811 O O . LEU A 1 116 ? -8.773 15.035 0.163 1.00 45.83 562 LEU A O 1
ATOM 816 N N . LYS A 1 117 ? -10.751 15.416 -0.850 1.00 51.03 563 LYS A N 1
ATOM 817 C CA . LYS A 1 117 ? -11.342 15.977 0.358 1.00 50.53 563 LYS A CA 1
ATOM 818 C C . LYS A 1 117 ? -11.581 14.900 1.404 1.00 51.80 563 LYS A C 1
ATOM 819 O O . LYS A 1 117 ? -11.463 15.164 2.606 1.00 54.18 563 LYS A O 1
ATOM 825 N N . THR A 1 118 ? -11.920 13.687 0.965 1.00 53.34 564 THR A N 1
ATOM 826 C CA . THR A 1 118 ? -12.131 12.572 1.879 1.00 48.25 564 THR A CA 1
ATOM 827 C C . THR A 1 118 ? -10.805 11.972 2.326 1.00 48.20 564 THR A C 1
ATOM 828 O O . THR A 1 118 ? -10.665 11.549 3.481 1.00 46.87 564 THR A O 1
ATOM 832 N N . ILE A 1 119 ? -9.821 11.935 1.426 1.00 47.48 565 ILE A N 1
ATOM 833 C CA . ILE A 1 119 ? -8.533 11.317 1.737 1.00 45.00 565 ILE A CA 1
ATOM 834 C C . ILE A 1 119 ? -7.665 12.261 2.562 1.00 45.51 565 ILE A C 1
ATOM 835 O O . ILE A 1 119 ? -7.208 11.914 3.659 1.00 44.66 565 ILE A O 1
ATOM 840 N N . GLY A 1 120 ? -7.419 13.463 2.045 1.00 47.89 566 GLY A N 1
ATOM 841 C CA . GLY A 1 120 ? -6.610 14.447 2.746 1.00 45.52 566 GLY A CA 1
ATOM 842 C C . GLY A 1 120 ? -5.158 14.470 2.307 1.00 47.15 566 GLY A C 1
ATOM 843 O O . GLY A 1 120 ? -4.814 13.973 1.233 1.00 46.96 566 GLY A O 1
ATOM 844 N N . MET B 1 20 ? -30.242 -7.831 41.282 1.00 36.39 466 MET B N 1
ATOM 845 C CA . MET B 1 20 ? -29.054 -8.396 41.919 1.00 42.28 466 MET B CA 1
ATOM 846 C C . MET B 1 20 ? -29.026 -9.894 41.592 1.00 39.80 466 MET B C 1
ATOM 847 O O . MET B 1 20 ? -28.043 -10.414 41.035 1.00 36.53 466 MET B O 1
ATOM 852 N N . ASN B 1 21 ? -30.102 -10.588 41.954 1.00 41.70 467 ASN B N 1
ATOM 853 C CA . ASN B 1 21 ? -30.420 -11.882 41.365 1.00 40.31 467 ASN B CA 1
ATOM 854 C C . ASN B 1 21 ? -31.200 -11.729 40.066 1.00 37.35 467 ASN B C 1
ATOM 855 O O . ASN B 1 21 ? -31.476 -12.731 39.396 1.00 31.32 467 ASN B O 1
ATOM 860 N N . LYS B 1 22 ? -31.553 -10.496 39.706 1.00 36.22 468 LYS B N 1
ATOM 861 C CA . LYS B 1 22 ? -32.339 -10.228 38.513 1.00 30.37 468 LYS B CA 1
ATOM 862 C C . LYS B 1 22 ? -31.487 -10.398 37.258 1.00 28.00 468 LYS B C 1
ATOM 863 O O . LYS B 1 22 ? -30.285 -10.124 37.248 1.00 24.24 468 LYS B O 1
ATOM 869 N N . VAL B 1 23 ? -32.121 -10.850 36.188 1.00 23.29 469 VAL B N 1
ATOM 870 C CA . VAL B 1 23 ? -31.414 -11.152 34.952 1.00 23.94 469 VAL B CA 1
ATOM 871 C C . VAL B 1 23 ? -31.287 -9.885 34.118 1.00 24.40 469 VAL B C 1
ATOM 872 O O . VAL B 1 23 ? -32.248 -9.125 33.961 1.00 22.26 469 VAL B O 1
ATOM 876 N N . HIS B 1 24 ? -30.083 -9.650 33.602 1.00 23.53 470 HIS B N 1
ATOM 877 C CA . HIS B 1 24 ? -29.802 -8.621 32.606 1.00 21.76 470 HIS B CA 1
ATOM 878 C C . HIS B 1 24 ? -29.074 -9.317 31.465 1.00 22.09 470 HIS B C 1
ATOM 879 O O . HIS B 1 24 ? -27.868 -9.571 31.560 1.00 20.91 470 HIS B O 1
ATOM 886 N N . ASN B 1 25 ? -29.799 -9.651 30.402 1.00 22.04 471 ASN B N 1
ATOM 887 C CA . ASN B 1 25 ? -29.160 -10.196 29.213 1.00 18.47 471 ASN B CA 1
ATOM 888 C C . ASN B 1 25 ? -28.450 -9.072 28.467 1.00 23.41 471 ASN B C 1
ATOM 889 O O . ASN B 1 25 ? -29.097 -8.220 27.849 1.00 28.30 471 ASN B O 1
ATOM 894 N N . ILE B 1 26 ? -27.122 -9.073 28.518 1.00 18.08 472 ILE B N 1
ATOM 895 C CA . ILE B 1 26 ? -26.317 -8.003 27.939 1.00 20.88 472 ILE B CA 1
ATOM 896 C C . ILE B 1 26 ? -26.115 -8.256 26.451 1.00 20.03 472 ILE B C 1
ATOM 897 O O . ILE B 1 26 ? -25.820 -9.378 26.032 1.00 18.64 472 ILE B O 1
ATOM 902 N N . LYS B 1 27 ? -26.246 -7.207 25.646 1.00 16.90 473 LYS B N 1
ATOM 903 C CA . LYS B 1 27 ? -26.050 -7.306 24.203 1.00 18.12 473 LYS B CA 1
ATOM 904 C C . LYS B 1 27 ? -24.752 -6.603 23.832 1.00 18.15 473 LYS B C 1
ATOM 905 O O . LYS B 1 27 ? -24.580 -5.420 24.138 1.00 19.67 473 LYS B O 1
ATOM 911 N N . CYS B 1 28 ? -23.845 -7.327 23.178 1.00 15.84 474 CYS B N 1
ATOM 912 C CA . CYS B 1 28 ? -22.594 -6.726 22.731 1.00 14.21 474 CYS B CA 1
ATOM 913 C C . CYS B 1 28 ? -22.833 -5.924 21.461 1.00 16.86 474 CYS B C 1
ATOM 914 O O . CYS B 1 28 ? -23.459 -6.414 20.516 1.00 19.16 474 CYS B O 1
ATOM 917 N N . HIS B 1 29 ? -22.356 -4.682 21.451 1.00 19.02 475 HIS B N 1
ATOM 918 C 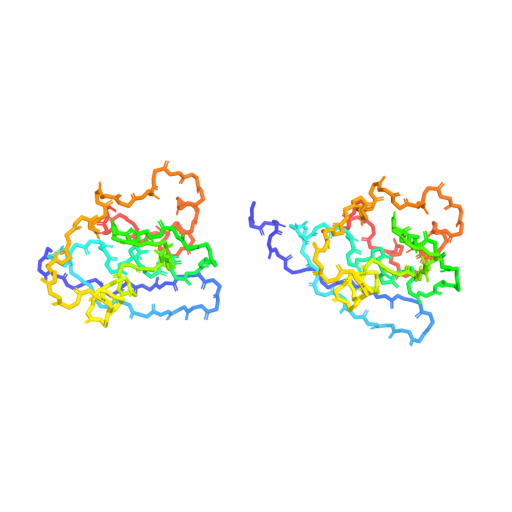CA . HIS B 1 29 ? -22.545 -3.775 20.326 1.00 21.98 475 HIS B CA 1
ATOM 919 C C . HIS B 1 29 ? -21.294 -3.605 19.482 1.00 24.82 475 HIS B C 1
ATOM 920 O O . HIS B 1 29 ? -21.258 -2.714 18.626 1.00 25.50 475 HIS B O 1
ATOM 927 N N . PHE B 1 30 ? -20.269 -4.420 19.708 1.00 20.53 476 PHE B N 1
ATOM 928 C CA . PHE B 1 30 ? -19.064 -4.336 18.895 1.00 24.15 476 PHE B CA 1
ATOM 929 C C . PHE B 1 30 ? -19.373 -4.750 17.461 1.00 26.52 476 PHE B C 1
ATOM 930 O O . PHE B 1 30 ? -20.292 -5.538 17.208 1.00 30.49 476 PHE B O 1
ATOM 938 N N . ASP B 1 31 ? -18.632 -4.153 16.520 1.00 27.93 477 ASP B N 1
ATOM 939 C CA . ASP B 1 31 ? -18.738 -4.428 15.087 1.00 31.85 477 ASP B CA 1
ATOM 940 C C . ASP B 1 31 ? -19.168 -5.862 14.810 1.00 28.56 477 ASP B C 1
ATOM 941 O O . ASP B 1 31 ? -18.500 -6.806 15.247 1.00 33.72 477 ASP B O 1
ATOM 946 N N . ASN B 1 32 ? -20.286 -6.040 14.116 1.00 28.33 478 ASN B N 1
ATOM 947 C CA . ASN B 1 32 ? -20.760 -7.331 13.617 1.00 32.88 478 ASN B CA 1
ATOM 948 C C . ASN B 1 32 ? -21.159 -8.317 14.716 1.00 33.34 478 ASN B C 1
ATOM 949 O O . ASN B 1 32 ? -21.509 -9.470 14.391 1.00 34.10 478 ASN B O 1
ATOM 954 N N . CYS B 1 33 ? -21.145 -7.923 15.993 1.00 31.13 479 CYS B N 1
ATOM 955 C CA . CYS B 1 33 ? -21.292 -8.917 17.050 1.00 24.03 479 CYS B CA 1
ATOM 956 C C . CYS B 1 33 ? -22.744 -9.255 17.391 1.00 23.36 479 CYS B C 1
ATOM 957 O O . CYS B 1 33 ? -23.227 -10.329 17.022 1.00 21.09 479 CYS B O 1
ATOM 960 N N . ASN B 1 34 ? -23.419 -8.383 18.146 1.00 25.11 480 ASN B N 1
ATOM 961 C CA . ASN B 1 34 ? -24.795 -8.618 18.631 1.00 27.35 480 ASN B CA 1
ATOM 962 C C . ASN B 1 34 ? -24.931 -9.922 19.433 1.00 28.36 480 ASN B C 1
ATOM 963 O O . ASN B 1 34 ? -26.005 -10.539 19.470 1.00 30.69 480 ASN B O 1
ATOM 968 N N . ARG B 1 35 ? -23.861 -10.348 20.102 1.00 24.92 481 ARG B N 1
ATOM 969 C CA . ARG B 1 35 ? -23.929 -11.527 20.958 1.00 22.07 481 ARG B CA 1
ATOM 970 C C . ARG B 1 35 ? -24.760 -11.215 22.201 1.00 23.78 481 ARG B C 1
ATOM 971 O O . ARG B 1 35 ? -24.736 -10.094 22.718 1.00 20.68 481 ARG B O 1
ATOM 979 N N . LYS B 1 36 ? -25.523 -12.202 22.657 1.00 21.36 482 LYS B N 1
ATOM 980 C CA . LYS B 1 36 ? -26.328 -12.095 23.867 1.00 21.02 482 LYS B CA 1
ATOM 981 C C . LYS B 1 36 ? -25.583 -12.774 25.010 1.00 19.90 482 LYS B C 1
ATOM 982 O O . LYS B 1 36 ? -25.272 -13.966 24.924 1.00 20.85 482 LYS B O 1
ATOM 988 N N . ILE B 1 37 ? -25.313 -12.035 26.081 1.00 17.58 483 ILE B N 1
ATOM 989 C CA . ILE B 1 37 ? -24.631 -12.591 27.251 1.00 14.99 483 ILE B CA 1
ATOM 990 C C . ILE B 1 37 ? -25.612 -12.589 28.421 1.00 17.88 483 ILE B C 1
ATOM 991 O O . ILE B 1 37 ? -25.935 -11.532 28.978 1.00 16.10 483 ILE B O 1
ATOM 996 N N . HIS B 1 38 ? -26.071 -13.778 28.803 1.00 15.85 484 HIS B N 1
ATOM 997 C CA . HIS B 1 38 ? -26.988 -13.926 29.929 1.00 15.82 484 HIS B CA 1
ATOM 998 C C . HIS B 1 38 ? -26.228 -13.660 31.214 1.00 17.35 484 HIS B C 1
ATOM 999 O O . HIS B 1 38 ? -25.236 -14.338 31.501 1.00 18.36 484 HIS B O 1
ATOM 1006 N N . TRP B 1 39 ? -26.678 -12.670 31.985 1.00 15.12 485 TRP B N 1
ATOM 1007 C CA . TRP B 1 39 ? -25.859 -12.142 33.061 1.00 16.48 485 TRP B CA 1
ATOM 1008 C C . TRP B 1 39 ? -26.705 -11.778 34.276 1.00 20.93 485 TRP B C 1
ATOM 1009 O O . TRP B 1 39 ? -27.904 -11.513 34.180 1.00 17.66 485 TRP B O 1
ATOM 1020 N N . LYS B 1 40 ? -26.045 -11.806 35.432 1.00 17.74 486 LYS B N 1
ATOM 1021 C CA . LYS B 1 40 ? -26.585 -11.475 36.738 1.00 19.73 486 LYS B CA 1
ATOM 1022 C C . LYS B 1 40 ? -25.465 -10.803 37.517 1.00 18.49 486 LYS B C 1
ATOM 1023 O O . LYS B 1 40 ? -24.290 -11.124 37.319 1.00 17.80 486 LYS B O 1
ATOM 1029 N N . ILE B 1 41 ? -25.819 -9.881 38.411 1.00 20.75 487 ILE B N 1
ATOM 1030 C CA . ILE B 1 41 ? -24.770 -9.242 39.207 1.00 21.80 487 ILE B CA 1
ATOM 1031 C C . ILE B 1 41 ? -23.965 -10.287 39.971 1.00 16.85 487 ILE B C 1
ATOM 1032 O O . ILE B 1 41 ? -22.739 -10.179 40.080 1.00 20.77 487 ILE B O 1
ATOM 1037 N N . ARG B 1 42 ? -24.628 -11.334 40.469 1.00 17.84 488 ARG B N 1
ATOM 1038 C CA . ARG B 1 42 ? -23.919 -12.390 41.183 1.00 17.94 488 ARG B CA 1
ATOM 1039 C C . ARG B 1 42 ? -22.724 -12.909 40.397 1.00 17.61 488 ARG B C 1
ATOM 1040 O O . ARG B 1 42 ? -21.690 -13.230 40.985 1.00 17.53 488 ARG B O 1
ATOM 1048 N N . TYR B 1 43 ? -22.828 -12.954 39.067 1.00 17.71 489 TYR B N 1
ATOM 1049 C CA . TYR B 1 43 ? -21.771 -13.539 38.246 1.00 17.84 489 TYR B CA 1
ATOM 1050 C C . TYR B 1 43 ? -20.499 -12.707 38.224 1.00 16.87 489 TYR B C 1
ATOM 1051 O O . TYR B 1 43 ? -19.451 -13.223 37.832 1.00 18.43 489 TYR B O 1
ATOM 1060 N N . GLY B 1 44 ? -20.564 -11.430 38.569 1.00 16.27 490 GLY B N 1
ATOM 1061 C CA . GLY B 1 44 ? -19.411 -10.574 38.411 1.00 17.93 490 GLY B CA 1
ATOM 1062 C C . GLY B 1 44 ? -19.194 -10.251 36.941 1.00 18.16 490 GLY B C 1
ATOM 1063 O O . GLY B 1 44 ? -19.898 -10.724 36.054 1.00 15.54 490 GLY B O 1
ATOM 1064 N N . LYS B 1 45 ? -18.162 -9.451 36.690 1.00 16.85 491 LYS B N 1
ATOM 1065 C CA . LYS B 1 45 ? -17.958 -8.836 35.385 1.00 16.42 491 LYS B CA 1
ATOM 1066 C C . LYS B 1 45 ? -16.944 -9.569 34.514 1.00 18.65 491 LYS B C 1
ATOM 1067 O O . LYS B 1 45 ? -16.732 -9.158 33.370 1.00 16.73 491 LYS B O 1
ATOM 1073 N N . LEU B 1 46 ? -16.334 -10.653 35.000 1.00 16.83 492 LEU B N 1
ATOM 1074 C CA . LEU B 1 46 ? -15.233 -11.269 34.253 1.00 15.18 492 LEU B CA 1
ATOM 1075 C C . LEU B 1 46 ? -15.688 -11.822 32.898 1.00 15.35 492 LEU B C 1
ATOM 1076 O O . LEU B 1 46 ? -14.968 -11.711 31.904 1.00 13.97 492 LEU B O 1
ATOM 1081 N N . ARG B 1 47 ? -16.880 -12.404 32.815 1.00 12.76 493 ARG B N 1
ATOM 1082 C CA . ARG B 1 47 ? -17.271 -12.908 31.502 1.00 13.73 493 ARG B CA 1
ATOM 1083 C C . ARG B 1 47 ? -17.480 -11.773 30.507 1.00 13.54 493 ARG B C 1
ATOM 1084 O O . ARG B 1 47 ? -17.193 -11.936 29.314 1.00 12.11 493 ARG B O 1
ATOM 1092 N N . LEU B 1 48 ? -17.943 -10.614 30.977 1.00 11.61 494 LEU B N 1
ATOM 1093 C CA . LEU B 1 48 ? -18.084 -9.460 30.087 1.00 12.31 494 LEU B CA 1
ATOM 1094 C C . LEU B 1 48 ? -16.724 -8.896 29.695 1.00 14.12 494 LEU B C 1
ATOM 1095 O O . LEU B 1 48 ? -16.493 -8.558 28.521 1.00 14.64 494 LEU B O 1
ATOM 1100 N N . VAL B 1 49 ? -15.812 -8.777 30.664 1.00 12.23 495 VAL B N 1
ATOM 1101 C CA . VAL B 1 49 ? -14.469 -8.315 30.338 1.00 10.86 495 VAL B CA 1
ATOM 1102 C C . VAL B 1 49 ? -13.823 -9.237 29.314 1.00 12.32 495 VAL B C 1
ATOM 1103 O O . VAL B 1 49 ? -13.243 -8.774 28.327 1.00 13.03 495 VAL B O 1
ATOM 1107 N N . ASP B 1 50 ? -13.896 -10.556 29.548 1.00 12.52 496 ASP B N 1
ATOM 1108 C CA . ASP B 1 50 ? -13.345 -11.510 28.593 1.00 12.66 496 ASP B CA 1
ATOM 1109 C C . ASP B 1 50 ? -13.961 -11.317 27.215 1.00 12.76 496 ASP B C 1
ATOM 1110 O O . ASP B 1 50 ? -13.257 -11.379 26.207 1.00 14.70 496 ASP B O 1
ATOM 1115 N N . HIS B 1 51 ? -15.272 -11.083 27.143 1.00 10.48 497 HIS B N 1
ATOM 1116 C CA . HIS B 1 51 ? -15.867 -10.905 25.822 1.00 11.58 497 HIS B CA 1
ATOM 1117 C C . HIS B 1 51 ? -15.316 -9.664 25.136 1.00 12.05 497 HIS B C 1
ATOM 1118 O O . HIS B 1 51 ? -14.976 -9.702 23.949 1.00 14.43 497 HIS B O 1
ATOM 1125 N N . ALA B 1 52 ? -15.185 -8.561 25.875 1.00 12.39 498 ALA B N 1
ATOM 1126 C CA . ALA B 1 52 ? -14.577 -7.365 25.299 1.00 13.61 498 ALA B CA 1
ATOM 1127 C C . ALA B 1 52 ? -13.151 -7.636 24.827 1.00 12.48 498 ALA B C 1
ATOM 1128 O O . ALA B 1 52 ? -12.756 -7.186 23.745 1.00 13.57 498 ALA B O 1
ATOM 1130 N N . LEU B 1 53 ? -12.358 -8.354 25.638 1.00 13.11 499 LEU B N 1
ATOM 1131 C CA . LEU B 1 53 ? -10.972 -8.640 25.282 1.00 14.09 499 LEU B CA 1
ATOM 1132 C C . LEU B 1 53 ? -10.895 -9.540 24.060 1.00 14.30 499 LEU B C 1
ATOM 1133 O O . LEU B 1 53 ? -9.900 -9.499 23.331 1.00 15.06 499 LEU B O 1
ATOM 1138 N N . SER B 1 54 ? -11.935 -10.342 23.817 1.00 11.77 500 SER B N 1
ATOM 1139 C CA . SER B 1 54 ? -11.935 -11.203 22.641 1.00 11.87 500 SER B CA 1
ATOM 1140 C C . SER B 1 54 ? -12.126 -10.412 21.344 1.00 13.16 500 SER B C 1
ATOM 1141 O O . SER B 1 54 ? -11.905 -10.962 20.265 1.00 15.43 500 SER B O 1
ATOM 1144 N N . HIS B 1 55 ? -12.501 -9.136 21.421 1.00 14.25 501 HIS B N 1
ATOM 1145 C CA . HIS B 1 55 ? -12.669 -8.289 20.244 1.00 14.25 501 HIS B CA 1
ATOM 1146 C C . HIS B 1 55 ? -11.404 -7.529 19.871 1.00 17.13 501 HIS B C 1
ATOM 1147 O O . HIS B 1 55 ? -11.469 -6.609 19.051 1.00 20.68 501 HIS B O 1
ATOM 1154 N N . GLN B 1 56 ? -10.278 -7.867 20.479 1.00 16.50 502 GLN B N 1
ATOM 1155 C CA . GLN B 1 56 ? -8.978 -7.290 20.153 1.00 18.22 502 GLN B CA 1
ATOM 1156 C C . GLN B 1 56 ? -7.960 -8.404 19.951 1.00 17.27 502 GLN B C 1
ATOM 1157 O O . GLN B 1 56 ? -7.984 -9.409 20.672 1.00 15.61 502 GLN B O 1
ATOM 1163 N N . GLU B 1 57 ? -7.040 -8.221 18.989 1.00 15.87 503 GLU B N 1
ATOM 1164 C CA . GLU B 1 57 ? -6.019 -9.249 18.808 1.00 17.49 503 GLU B CA 1
ATOM 1165 C C . GLU B 1 57 ? -4.992 -9.280 19.931 1.00 16.62 503 GLU B C 1
ATOM 1166 O O . GLU B 1 57 ? -4.355 -10.318 20.120 1.00 15.67 503 GLU B O 1
ATOM 1172 N N . GLU B 1 58 ? -4.827 -8.191 20.680 1.00 15.97 504 GLU B N 1
ATOM 1173 C CA . GLU B 1 58 ? -3.787 -8.144 21.698 1.00 15.10 504 GLU B CA 1
ATOM 1174 C C . GLU B 1 58 ? -3.986 -9.288 22.685 1.00 18.09 504 GLU B C 1
ATOM 1175 O O . GLU B 1 58 ? -5.117 -9.564 23.095 1.00 14.08 504 GLU B O 1
ATOM 1181 N N . LYS B 1 59 ? -2.894 -9.991 23.019 1.00 15.38 505 LYS B N 1
ATOM 1182 C CA . LYS B 1 59 ? -2.920 -11.080 24.006 1.00 13.50 505 LYS B CA 1
ATOM 1183 C C . LYS B 1 59 ? -2.392 -10.523 25.323 1.00 12.95 505 LYS B C 1
ATOM 1184 O O . LYS B 1 59 ? -1.199 -10.601 25.625 1.00 16.34 505 LYS B O 1
ATOM 1190 N N . SER B 1 60 ? -3.289 -9.940 26.112 1.00 15.50 506 SER B N 1
ATOM 1191 C CA . SER B 1 60 ? -2.887 -9.215 27.307 1.00 17.11 506 SER B CA 1
ATOM 1192 C C . SER B 1 60 ? -2.896 -10.073 28.570 1.00 19.07 506 SER B C 1
ATOM 1193 O O . SER B 1 60 ? -2.470 -9.593 29.630 1.00 17.78 506 SER B O 1
ATOM 1196 N N . ILE B 1 61 ? -3.358 -11.314 28.494 1.00 14.25 507 ILE B N 1
ATOM 1197 C CA . ILE B 1 61 ? -3.417 -12.200 29.653 1.00 14.53 507 ILE B CA 1
ATOM 1198 C C . ILE B 1 61 ? -2.183 -13.103 29.624 1.00 14.31 507 ILE B C 1
ATOM 1199 O O . ILE B 1 61 ? -1.982 -13.844 28.656 1.00 12.57 507 ILE B O 1
ATOM 1204 N N . ASP B 1 62 ? -1.349 -13.041 30.674 1.00 14.35 508 ASP B N 1
ATOM 1205 C CA . ASP B 1 62 ? -0.038 -13.690 30.696 1.00 15.62 508 ASP B CA 1
ATOM 1206 C C . ASP B 1 62 ? -0.015 -14.847 31.688 1.00 14.36 508 ASP B C 1
ATOM 1207 O O . ASP B 1 62 ? -0.374 -14.669 32.850 1.00 13.45 508 ASP B O 1
ATOM 1212 N N . CYS B 1 63 ? 0.468 -16.010 31.242 1.00 11.05 509 CYS B N 1
ATOM 1213 C CA . CYS B 1 63 ? 0.603 -17.149 32.134 1.00 9.49 509 CYS B CA 1
ATOM 1214 C C . CYS B 1 63 ? 1.674 -16.860 33.186 1.00 15.61 509 CYS B C 1
ATOM 1215 O O . CYS B 1 63 ? 2.691 -16.227 32.901 1.00 14.66 509 CYS B O 1
ATOM 1218 N N . GLN B 1 64 ? 1.432 -17.303 34.416 1.00 13.22 510 GLN B N 1
ATOM 1219 C CA . GLN B 1 64 ? 2.405 -17.075 35.478 1.00 17.71 510 GLN B CA 1
ATOM 1220 C C . GLN B 1 64 ? 3.573 -18.041 35.425 1.00 16.43 510 GLN B C 1
ATOM 1221 O O . GLN B 1 64 ? 4.583 -17.796 36.098 1.00 21.37 510 GLN B O 1
ATOM 1227 N N . LYS B 1 65 ? 3.466 -19.137 34.669 1.00 15.15 511 LYS B N 1
ATOM 1228 C CA . LYS B 1 65 ? 4.487 -20.179 34.690 1.00 19.45 511 LYS B CA 1
ATOM 1229 C C . LYS B 1 65 ? 5.229 -20.361 33.371 1.00 17.98 511 LYS B C 1
ATOM 1230 O O . LYS B 1 65 ? 6.159 -21.177 33.313 1.00 19.36 511 LYS B O 1
ATOM 1236 N N . CYS B 1 66 ? 4.859 -19.643 32.315 1.00 16.33 512 CYS B N 1
ATOM 1237 C CA . CYS B 1 66 ? 5.594 -19.726 31.058 1.00 13.91 512 CYS B CA 1
ATOM 1238 C C . CYS B 1 66 ? 5.239 -18.501 30.222 1.00 13.02 512 CYS B C 1
ATOM 1239 O O . CYS B 1 66 ? 4.485 -17.629 30.657 1.00 12.26 512 CYS B O 1
ATOM 1242 N N . GLU B 1 67 ? 5.828 -18.423 29.030 1.00 14.32 513 GLU B N 1
ATOM 1243 C CA . GLU B 1 67 ? 5.715 -17.245 28.178 1.00 14.88 513 GLU B CA 1
ATOM 1244 C C . GLU B 1 67 ? 4.352 -17.117 27.509 1.00 17.11 513 GLU B C 1
ATOM 1245 O O . GLU B 1 67 ? 4.085 -16.083 26.885 1.00 17.67 513 GLU B O 1
ATOM 1251 N N . TYR B 1 68 ? 3.494 -18.131 27.618 1.00 12.95 514 TYR B N 1
ATOM 1252 C CA . TYR B 1 68 ? 2.196 -18.115 26.938 1.00 15.02 514 TYR B CA 1
ATOM 1253 C C . TYR B 1 68 ? 1.372 -16.881 27.297 1.00 13.14 514 TYR B C 1
ATOM 1254 O O . TYR B 1 68 ? 1.218 -16.548 28.472 1.00 13.60 514 TYR B O 1
ATOM 1263 N N . SER B 1 69 ? 0.833 -16.202 26.279 1.00 13.80 515 SER B N 1
ATOM 1264 C CA . SER B 1 69 ? -0.140 -15.129 26.482 1.00 11.99 515 SER B CA 1
ATOM 1265 C C . SER B 1 69 ? -1.349 -15.351 25.578 1.00 14.83 515 SER B C 1
ATOM 1266 O O . SER B 1 69 ? -1.236 -15.960 24.509 1.00 15.22 515 SER B O 1
ATOM 1269 N N . CYS B 1 70 ? -2.514 -14.856 26.005 1.00 13.77 516 CYS B N 1
ATOM 1270 C CA . CYS B 1 70 ? -3.725 -15.075 25.222 1.00 14.01 516 CYS B CA 1
ATOM 1271 C C . CYS B 1 70 ? -4.700 -13.928 25.462 1.00 11.84 516 CYS B C 1
ATOM 1272 O O . CYS B 1 70 ? -4.423 -12.994 26.217 1.00 11.77 516 CYS B O 1
ATOM 1275 N N . GL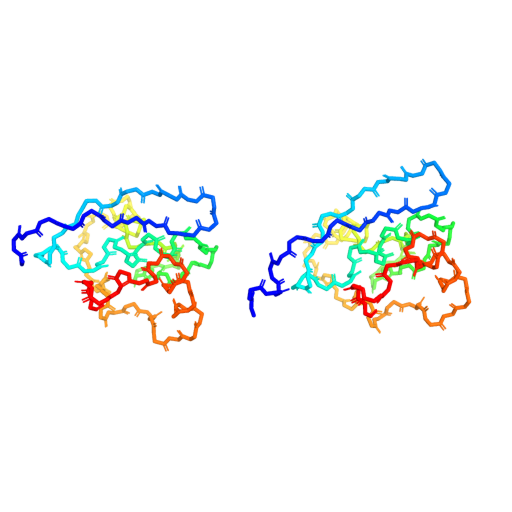N B 1 71 ? -5.839 -13.975 24.762 1.00 12.57 517 GLN B N 1
ATOM 1276 C CA . GLN B 1 71 ? -6.768 -12.844 24.819 1.00 12.90 517 GLN B CA 1
ATOM 1277 C C . GLN B 1 71 ? -7.618 -12.843 26.082 1.00 12.33 517 GLN B C 1
ATOM 1278 O O . GLN B 1 71 ? -7.885 -11.777 26.647 1.00 12.68 517 GLN B O 1
ATOM 1284 N N . THR B 1 72 ? -8.090 -14.003 26.521 1.00 12.75 518 THR B N 1
ATOM 1285 C CA . THR B 1 72 ? -9.082 -14.051 27.589 1.00 12.08 518 THR B CA 1
ATOM 1286 C C . THR B 1 72 ? -8.628 -14.964 28.722 1.00 13.52 518 THR B C 1
ATOM 1287 O O . THR B 1 72 ? -7.836 -15.890 28.529 1.00 15.14 518 THR B O 1
ATOM 1291 N N . THR B 1 73 ? -9.180 -14.708 29.911 1.00 11.55 519 THR B N 1
ATOM 1292 C CA . THR B 1 73 ? -8.932 -15.600 31.038 1.00 13.03 519 THR B CA 1
ATOM 1293 C C . THR B 1 73 ? -9.539 -16.984 30.810 1.00 13.33 519 THR B C 1
ATOM 1294 O O . THR B 1 73 ? -9.029 -17.963 31.365 1.00 17.03 519 THR B O 1
ATOM 1298 N N . ARG B 1 74 ? -10.609 -17.098 30.002 1.00 11.11 520 ARG B N 1
ATOM 1299 C CA . ARG B 1 74 ? -11.137 -18.417 29.655 1.00 12.16 520 ARG B CA 1
ATOM 1300 C C . ARG B 1 74 ? -10.120 -19.224 28.866 1.00 13.80 520 ARG B C 1
ATOM 1301 O O . ARG B 1 74 ? -9.966 -20.431 29.086 1.00 12.95 520 ARG B O 1
ATOM 1309 N N . GLN B 1 75 ? -9.416 -18.580 27.936 1.00 10.21 521 GLN B N 1
ATOM 1310 C CA . GLN B 1 75 ? -8.345 -19.276 27.228 1.00 15.18 521 GLN B CA 1
ATOM 1311 C C . GLN B 1 75 ? -7.231 -19.669 28.185 1.00 13.62 521 GLN B C 1
ATOM 1312 O O . GLN B 1 75 ? -6.640 -20.751 28.065 1.00 13.83 521 GLN B O 1
ATOM 1318 N N . MET B 1 76 ? -6.938 -18.807 29.152 1.00 11.06 522 MET B N 1
ATOM 1319 C CA . MET B 1 76 ? -5.776 -19.071 29.982 1.00 14.66 522 MET B CA 1
ATOM 1320 C C . MET B 1 76 ? -6.088 -20.249 30.919 1.00 12.34 522 MET B C 1
ATOM 1321 O O . MET B 1 76 ? -5.197 -21.040 31.241 1.00 14.79 522 MET B O 1
ATOM 1326 N N . ARG B 1 77 ? -7.359 -20.385 31.353 1.00 13.83 523 ARG B N 1
ATOM 1327 C CA . ARG B 1 77 ? -7.786 -21.561 32.110 1.00 15.94 523 ARG B CA 1
ATOM 1328 C C . ARG B 1 77 ? -7.548 -22.837 31.319 1.00 15.65 523 ARG B C 1
ATOM 1329 O O . ARG B 1 77 ? -7.148 -23.862 31.878 1.00 15.42 523 ARG B O 1
ATOM 1337 N N . TYR B 1 78 ? -7.826 -22.812 30.018 1.00 14.64 524 TYR B N 1
ATOM 1338 C CA . TYR B 1 78 ? -7.598 -24.019 29.243 1.00 15.77 524 TYR B CA 1
ATOM 1339 C C . TYR B 1 78 ? -6.102 -24.270 29.095 1.00 17.61 524 TYR B C 1
ATOM 1340 O O . TYR B 1 78 ? -5.641 -25.414 29.211 1.00 16.97 524 TYR B O 1
ATOM 1349 N N . HIS B 1 79 ? -5.320 -23.202 28.913 1.00 14.43 525 HIS B N 1
ATOM 1350 C CA . HIS B 1 79 ? -3.865 -23.349 28.899 1.00 14.32 525 HIS B CA 1
ATOM 1351 C C . HIS B 1 79 ? -3.372 -24.028 30.174 1.00 14.23 525 HIS B C 1
ATOM 1352 O O . HIS B 1 79 ? -2.584 -24.980 30.117 1.00 13.81 525 HIS B O 1
ATOM 1359 N N . TYR B 1 80 ? -3.847 -23.569 31.337 1.00 14.78 526 TYR B N 1
ATOM 1360 C CA . TYR B 1 80 ? -3.401 -24.170 32.593 1.00 12.67 526 TYR B CA 1
ATOM 1361 C C . TYR B 1 80 ? -3.837 -25.628 32.690 1.00 15.26 526 TYR B C 1
ATOM 1362 O O . TYR B 1 80 ? -3.078 -26.475 33.164 1.00 16.81 526 TYR B O 1
ATOM 1371 N N . LYS B 1 81 ? -5.064 -25.939 32.255 1.00 14.94 527 LYS B N 1
ATOM 1372 C CA . LYS B 1 81 ? -5.530 -27.322 32.319 1.00 16.90 527 LYS B CA 1
ATOM 1373 C C . LYS B 1 81 ? -4.641 -28.249 31.503 1.00 17.65 527 LYS B C 1
ATOM 1374 O O . LYS B 1 81 ? -4.290 -29.346 31.959 1.00 19.71 527 LYS B O 1
ATOM 1380 N N . LYS B 1 82 ? -4.257 -27.816 30.298 1.00 17.51 528 LYS B N 1
ATOM 1381 C CA . LYS B 1 82 ? -3.513 -28.649 29.362 1.00 19.59 528 LYS B CA 1
ATOM 1382 C C . LYS B 1 82 ? -2.018 -28.681 29.678 1.00 19.53 528 LYS B C 1
ATOM 1383 O O . LYS B 1 82 ? -1.392 -29.744 29.598 1.00 20.24 528 LYS B O 1
ATOM 1389 N N . ILE B 1 83 ? -1.438 -27.539 30.054 1.00 16.63 529 ILE B N 1
ATOM 1390 C CA . ILE B 1 83 ? 0.017 -27.388 30.118 1.00 18.48 529 ILE B CA 1
ATOM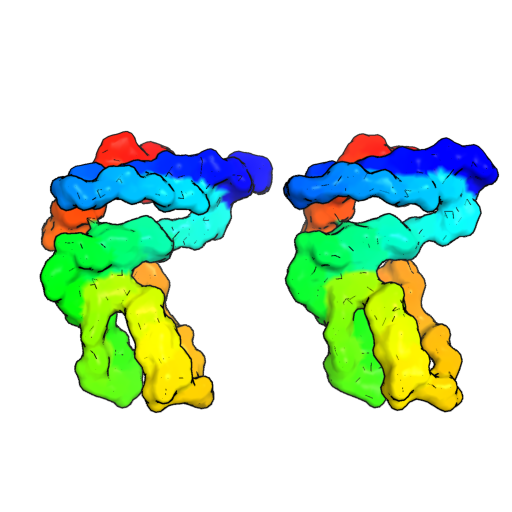 1391 C C . ILE B 1 83 ? 0.511 -27.421 31.562 1.00 19.57 529 ILE B C 1
ATOM 1392 O O . ILE B 1 83 ? 1.659 -27.798 31.823 1.00 21.37 529 ILE B O 1
ATOM 1397 N N . HIS B 1 84 ? -0.330 -27.006 32.507 1.00 15.44 530 HIS B N 1
ATOM 1398 C CA . HIS B 1 84 ? 0.046 -26.887 33.913 1.00 17.57 530 HIS B CA 1
ATOM 1399 C C . HIS B 1 84 ? -0.988 -27.581 34.799 1.00 17.30 530 HIS B C 1
ATOM 1400 O O . HIS B 1 84 ? -1.497 -27.013 35.765 1.00 18.43 530 HIS B O 1
ATOM 1407 N N . ALA B 1 85 ? -1.299 -28.842 34.483 1.00 19.77 531 ALA B N 1
ATOM 1408 C CA . ALA B 1 85 ? -2.410 -29.535 35.133 1.00 17.21 531 ALA B CA 1
ATOM 1409 C C . ALA B 1 85 ? -2.172 -29.788 36.616 1.00 22.81 531 ALA B C 1
ATOM 1410 O O . ALA B 1 85 ? -3.136 -29.998 37.356 1.00 23.70 531 ALA B O 1
ATOM 1412 N N . ASN B 1 86 ? -0.921 -29.758 37.069 1.00 21.09 532 ASN B N 1
ATOM 1413 C CA . ASN B 1 86 ? -0.585 -29.952 38.473 1.00 20.59 532 ASN B CA 1
ATOM 1414 C C . ASN B 1 86 ? -0.845 -28.711 39.312 1.00 22.96 532 ASN B C 1
ATOM 1415 O O . ASN B 1 86 ? -0.581 -28.734 40.517 1.00 21.38 532 ASN B O 1
ATOM 1420 N N . LEU B 1 87 ? -1.306 -27.620 38.705 1.00 18.92 533 LEU B N 1
ATOM 1421 C CA . LEU B 1 87 ? -1.404 -26.335 39.380 1.00 17.96 533 LEU B CA 1
ATOM 1422 C C . LEU B 1 87 ? -2.854 -25.895 39.483 1.00 18.30 533 LEU B C 1
ATOM 1423 O O . LEU B 1 87 ? -3.680 -26.213 38.622 1.00 18.36 533 LEU B O 1
ATOM 1428 N N . LYS B 1 88 ? -3.150 -25.154 40.544 1.00 21.63 534 LYS B N 1
ATOM 1429 C CA . LYS B 1 88 ? -4.406 -24.426 40.654 1.00 23.11 534 LYS B CA 1
ATOM 1430 C C . LYS B 1 88 ? -4.184 -23.019 40.113 1.00 21.38 534 LYS B C 1
ATOM 1431 O O . LYS B 1 88 ? -3.326 -22.287 40.613 1.00 23.26 534 LYS B O 1
ATOM 1437 N N . MET B 1 89 ? -4.947 -22.644 39.094 1.00 16.92 535 MET B N 1
ATOM 1438 C CA . MET B 1 89 ? -4.736 -21.346 38.483 1.00 16.20 535 MET B CA 1
ATOM 1439 C C . MET B 1 89 ? -5.281 -20.281 39.419 1.00 20.45 535 MET B C 1
ATOM 1440 O O . MET B 1 89 ? -6.386 -20.419 39.956 1.00 20.12 535 MET B O 1
ATOM 1445 N N . GLU B 1 90 ? -4.497 -19.234 39.643 1.00 19.86 536 GLU B N 1
ATOM 1446 C CA . GLU B 1 90 ? -4.906 -18.149 40.516 1.00 20.37 536 GLU B CA 1
ATOM 1447 C C . GLU B 1 90 ? -4.337 -16.852 39.974 1.00 21.01 536 GLU B C 1
ATOM 1448 O O . GLU B 1 90 ? -3.283 -16.845 39.326 1.00 22.25 536 GLU B O 1
ATOM 1454 N N . GLY B 1 91 ? -5.051 -15.762 40.231 1.00 16.53 537 GLY B N 1
ATOM 1455 C CA . GLY B 1 91 ? -4.593 -14.438 39.884 1.00 17.58 537 GLY B CA 1
ATOM 1456 C C . GLY B 1 91 ? -5.082 -13.894 38.560 1.00 15.47 537 GLY B C 1
ATOM 1457 O O . GLY B 1 91 ? -4.397 -13.060 37.956 1.00 16.33 537 GLY B O 1
ATOM 1458 N N . PHE B 1 92 ? -6.234 -14.330 38.085 1.00 14.46 538 PHE B N 1
ATOM 1459 C CA . PHE B 1 92 ? -6.731 -13.887 36.794 1.00 14.76 538 PHE B CA 1
ATOM 1460 C C . PHE B 1 92 ? -8.139 -13.317 36.914 1.00 14.13 538 PHE B C 1
ATOM 1461 O O . PHE B 1 92 ? -8.994 -13.560 36.066 1.00 15.19 538 PHE B O 1
ATOM 1469 N N . GLY B 1 93 ? -8.401 -12.572 37.992 1.00 14.90 539 GLY B N 1
ATOM 1470 C CA . GLY B 1 93 ? -9.650 -11.846 38.124 1.00 17.41 539 GLY B CA 1
ATOM 1471 C C . GLY B 1 93 ? -9.564 -10.474 37.460 1.00 18.10 539 GLY B C 1
ATOM 1472 O O . GLY B 1 93 ? -8.500 -10.030 37.016 1.00 16.47 539 GLY B O 1
ATOM 1473 N N . ILE B 1 94 ? -10.709 -9.788 37.399 1.00 16.11 540 ILE B N 1
ATOM 1474 C CA . ILE B 1 94 ? -10.698 -8.450 36.816 1.00 16.62 540 ILE B CA 1
ATOM 1475 C C . ILE B 1 94 ? -9.775 -7.532 37.605 1.00 18.60 540 ILE B C 1
ATOM 1476 O O . ILE B 1 94 ? -9.222 -6.574 37.053 1.00 20.91 540 ILE B O 1
ATOM 1481 N N . LEU B 1 95 ? -9.577 -7.809 38.896 1.00 18.03 541 LEU B N 1
ATOM 1482 C CA . LEU B 1 95 ? -8.723 -6.956 39.714 1.00 17.15 541 LEU B CA 1
ATOM 1483 C C . LEU B 1 95 ? -7.246 -7.236 39.505 1.00 19.37 541 LEU B C 1
ATOM 1484 O O . LEU B 1 95 ? -6.409 -6.513 40.058 1.00 21.39 541 LEU B O 1
ATOM 1489 N N . ASN B 1 96 ? -6.908 -8.268 38.726 1.00 19.12 542 ASN B N 1
ATOM 1490 C CA . ASN B 1 96 ? -5.533 -8.571 38.363 1.00 18.94 542 ASN B CA 1
ATOM 1491 C C . ASN B 1 96 ? -5.195 -8.208 36.920 1.00 23.51 542 ASN B C 1
ATOM 1492 O O . ASN B 1 96 ? -4.014 -8.104 36.585 1.00 26.21 542 ASN B O 1
ATOM 1497 N N . ILE B 1 97 ? -6.192 -8.026 36.062 1.00 22.60 543 ILE B N 1
ATOM 1498 C CA . ILE B 1 97 ? -6.002 -7.823 34.627 1.00 24.22 543 ILE B CA 1
ATOM 1499 C C . ILE B 1 97 ? -5.670 -6.364 34.359 1.00 26.15 543 ILE B C 1
ATOM 1500 O O . ILE B 1 97 ? -6.295 -5.478 34.954 1.00 20.23 543 ILE B O 1
ATOM 1505 N N . PRO B 1 98 ? -4.716 -6.061 33.460 1.00 31.27 544 PRO B N 1
ATOM 1506 C CA . PRO B 1 98 ? -4.482 -4.658 33.084 1.00 30.45 544 PRO B CA 1
ATOM 1507 C C . PRO B 1 98 ? -5.671 -4.055 32.344 1.00 30.17 544 PRO B C 1
ATOM 1508 O O . PRO B 1 98 ? -5.731 -4.107 31.113 1.00 29.29 544 PRO B O 1
ATOM 1512 N N . LEU B 1 99 ? -6.629 -3.486 33.080 1.00 29.60 545 LEU B N 1
ATOM 1513 C CA . LEU B 1 99 ? -7.807 -2.873 32.481 1.00 27.42 545 LEU B CA 1
ATOM 1514 C C . LEU B 1 99 ? -7.799 -1.359 32.553 1.00 28.78 545 LEU B C 1
ATOM 1515 O O . LEU B 1 99 ? -8.680 -0.721 31.966 1.00 25.17 545 LEU B O 1
ATOM 1520 N N . GLN B 1 100 ? -6.824 -0.776 33.242 1.00 33.33 546 GLN B N 1
ATOM 1521 C CA . GLN B 1 100 ? -6.844 0.634 33.618 1.00 37.49 546 GLN B CA 1
ATOM 1522 C C . GLN B 1 100 ? -6.176 1.486 32.535 1.00 35.11 546 GLN B C 1
ATOM 1523 O O . GLN B 1 100 ? -5.201 2.195 32.776 1.00 39.97 546 GLN B O 1
ATOM 1529 N N . ASN B 1 101 ? -6.709 1.402 31.318 1.00 31.20 547 ASN B N 1
ATOM 1530 C CA . ASN B 1 101 ? -6.077 2.077 30.196 1.00 32.34 547 ASN B CA 1
ATOM 1531 C C . ASN B 1 101 ? -7.131 2.507 29.186 1.00 28.50 547 ASN B C 1
ATOM 1532 O O . ASN B 1 101 ? -8.256 2.002 29.173 1.00 28.73 547 ASN B O 1
ATOM 1537 N N . THR B 1 102 ? -6.740 3.455 28.329 1.00 27.43 548 THR B N 1
ATOM 1538 C CA . THR B 1 102 ? -7.672 4.031 27.367 1.00 25.06 548 THR B CA 1
ATOM 1539 C C . THR B 1 102 ? -8.187 2.981 26.395 1.00 26.34 548 THR B C 1
ATOM 1540 O O . THR B 1 102 ? -9.385 2.947 26.080 1.00 27.38 548 THR B O 1
ATOM 1544 N N . LYS B 1 103 ? -7.289 2.131 25.895 1.00 22.28 549 LYS B N 1
ATOM 1545 C CA . LYS B 1 103 ? -7.666 1.135 24.905 1.00 25.99 549 LYS B CA 1
ATOM 1546 C C . LYS B 1 103 ? -8.747 0.207 25.442 1.00 24.48 549 LYS B C 1
ATOM 1547 O O . LYS B 1 103 ? -9.738 -0.069 24.754 1.00 23.04 549 LYS B O 1
ATOM 1553 N N . PHE B 1 104 ? -8.570 -0.307 26.660 1.00 21.87 550 PHE B N 1
ATOM 1554 C CA . PHE B 1 104 ? -9.621 -1.176 27.177 1.00 24.60 550 PHE B CA 1
ATOM 1555 C C . PHE B 1 104 ? -10.902 -0.396 27.421 1.00 22.65 550 PHE B C 1
ATOM 1556 O O . PHE B 1 104 ? -12.000 -0.898 27.142 1.00 20.86 550 PHE B O 1
ATOM 1564 N N . SER B 1 105 ? -10.780 0.831 27.940 1.00 22.57 551 SER B N 1
ATOM 1565 C CA . SER B 1 105 ? -11.961 1.660 28.160 1.00 23.29 551 SER B CA 1
ATOM 1566 C C . SER B 1 105 ? -12.726 1.871 26.863 1.00 24.50 551 SER B C 1
ATOM 1567 O O . SER B 1 105 ? -13.964 1.850 26.853 1.00 23.46 551 SER B O 1
ATOM 1570 N N . ASP B 1 106 ? -12.000 2.056 25.753 1.00 23.03 552 ASP B N 1
ATOM 1571 C CA . ASP B 1 106 ? -12.631 2.222 24.445 1.00 22.88 552 ASP B CA 1
ATOM 1572 C C . ASP B 1 106 ? -13.370 0.957 24.004 1.00 20.94 552 ASP B C 1
ATOM 1573 O O . ASP B 1 106 ? -14.491 1.036 23.491 1.00 22.54 552 ASP B O 1
ATOM 1578 N N . VAL B 1 107 ? -12.746 -0.218 24.155 1.00 22.27 553 VAL B N 1
ATOM 1579 C CA . VAL B 1 107 ? -13.405 -1.439 23.692 1.00 21.03 553 VAL B CA 1
ATOM 1580 C C . VAL B 1 107 ? -14.563 -1.795 24.615 1.00 17.39 553 VAL B C 1
ATOM 1581 O O . VAL B 1 107 ? -15.628 -2.221 24.158 1.00 18.01 553 VAL B O 1
ATOM 1585 N N . TRP B 1 108 ? -14.380 -1.602 25.920 1.00 19.61 554 TRP B N 1
ATOM 1586 C CA . TRP B 1 108 ? -15.450 -1.843 26.883 1.00 18.31 554 TRP B CA 1
ATOM 1587 C C . TRP B 1 108 ? -16.676 -1.004 26.546 1.00 22.89 554 TRP B C 1
ATOM 1588 O O . TRP B 1 108 ? -17.803 -1.518 26.473 1.00 18.99 554 TRP B O 1
ATOM 1599 N N . ASN B 1 109 ? -16.463 0.290 26.281 1.00 20.77 555 ASN B N 1
ATOM 1600 C CA . ASN B 1 109 ? -17.569 1.181 25.942 1.00 22.87 555 ASN B CA 1
ATOM 1601 C C . ASN B 1 109 ? -18.200 0.804 24.607 1.00 21.20 555 ASN B C 1
ATOM 1602 O O . ASN B 1 109 ? -19.427 0.794 24.474 1.00 22.53 555 ASN B O 1
ATOM 1607 N N . LYS B 1 110 ? -17.380 0.486 23.604 1.00 21.23 556 LYS B N 1
ATOM 1608 C CA . LYS B 1 110 ? -17.921 0.060 22.315 1.00 21.69 556 LYS B CA 1
ATOM 1609 C C . LYS B 1 110 ? -18.776 -1.201 22.460 1.00 22.72 556 LYS B C 1
ATOM 1610 O O . LYS B 1 110 ? -19.802 -1.358 21.781 1.00 21.99 556 LYS B O 1
ATOM 1616 N N . CYS B 1 111 ? -18.380 -2.108 23.351 1.00 18.91 557 CYS B N 1
ATOM 1617 C CA . CYS B 1 111 ? -19.132 -3.348 23.510 1.00 17.13 557 CYS B CA 1
ATOM 1618 C C . CYS B 1 111 ? -20.455 -3.103 24.215 1.00 18.61 557 CYS B C 1
ATOM 1619 O O . CYS B 1 111 ? -21.508 -3.574 23.768 1.00 19.78 557 CYS B O 1
ATOM 1622 N N . PHE B 1 112 ? -20.421 -2.381 25.325 1.00 16.53 558 PHE B N 1
ATOM 1623 C CA . PHE B 1 112 ? -21.548 -2.402 26.238 1.00 18.72 558 PHE B CA 1
ATOM 1624 C C . PHE B 1 112 ? -22.148 -1.037 26.525 1.00 30.09 558 PHE B C 1
ATOM 1625 O O . PHE B 1 112 ? -23.269 -0.986 27.045 1.00 32.34 558 PHE B O 1
ATOM 1633 N N . GLY B 1 113 ? -21.460 0.055 26.178 1.00 26.52 559 GLY B N 1
ATOM 1634 C CA . GLY B 1 113 ? -22.052 1.379 26.107 1.00 34.69 559 GLY B CA 1
ATOM 1635 C C . GLY B 1 1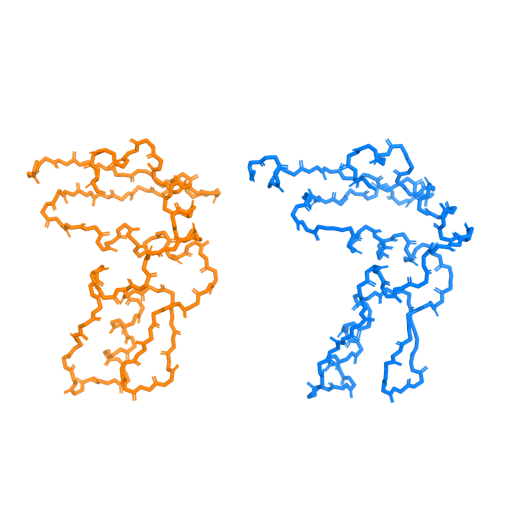13 ? -23.059 1.732 27.182 1.00 30.76 559 GLY B C 1
ATOM 1636 O O . GLY B 1 113 ? -22.702 1.845 28.356 1.00 38.61 559 GLY B O 1
ATOM 1637 N N . ASP B 1 114 ? -24.326 1.894 26.792 1.00 33.66 560 ASP B N 1
ATOM 1638 C CA . ASP B 1 114 ? -25.350 2.357 27.726 1.00 34.01 560 ASP B CA 1
ATOM 1639 C C . ASP B 1 114 ? -25.619 1.360 28.844 1.00 37.08 560 ASP B C 1
ATOM 1640 O O . ASP B 1 114 ? -26.146 1.750 29.893 1.00 40.97 560 ASP B O 1
ATOM 1642 N N . GLN B 1 115 ? -25.270 0.091 28.648 1.00 29.79 561 GLN B N 1
ATOM 1643 C CA . GLN B 1 115 ? -25.544 -0.944 29.633 1.00 30.20 561 GLN B CA 1
ATOM 1644 C C . GLN B 1 115 ? -24.582 -0.908 30.812 1.00 32.87 561 GLN B C 1
ATOM 1645 O O . GLN B 1 115 ? -24.740 -1.706 31.744 1.00 29.36 561 GLN B O 1
ATOM 1651 N N . LEU B 1 116 ? -23.609 0.009 30.813 1.00 35.69 562 LEU B N 1
ATOM 1652 C CA . LEU B 1 116 ? -22.605 -0.016 31.872 1.00 35.54 562 LEU B CA 1
ATOM 1653 C C . LEU B 1 116 ? -23.181 0.412 33.211 1.00 35.90 562 LEU B C 1
ATOM 1654 O O . LEU B 1 116 ? -22.682 -0.018 34.256 1.00 38.50 562 LEU B O 1
ATOM 1659 N N . LYS B 1 117 ? -24.233 1.234 33.214 1.00 37.93 563 LYS B N 1
ATOM 1660 C CA . LYS B 1 117 ? -24.855 1.572 34.488 1.00 41.40 563 LYS B CA 1
ATOM 1661 C C . LYS B 1 117 ? -25.526 0.357 35.118 1.00 40.48 563 LYS B C 1
ATOM 1662 O O . LYS B 1 117 ? -25.550 0.225 36.348 1.00 44.52 563 LYS B O 1
ATOM 1668 N N . THR B 1 118 ? -26.069 -0.541 34.297 1.00 35.53 564 THR B N 1
ATOM 1669 C CA . THR B 1 118 ? -26.558 -1.811 34.822 1.00 36.08 564 THR B CA 1
ATOM 1670 C C . THR B 1 118 ? -25.403 -2.678 35.311 1.00 33.90 564 THR B C 1
ATOM 1671 O O . THR B 1 118 ? -25.521 -3.370 36.331 1.00 32.52 564 THR B O 1
ATOM 1675 N N . ILE B 1 119 ? -24.270 -2.628 34.611 1.00 33.38 565 ILE B N 1
ATOM 1676 C CA . ILE B 1 119 ? -23.145 -3.507 34.920 1.00 30.84 565 ILE B CA 1
ATOM 1677 C C . ILE B 1 119 ? -22.342 -2.975 36.097 1.00 33.83 565 ILE B C 1
ATOM 1678 O O . ILE B 1 119 ? -22.027 -3.714 37.040 1.00 35.71 565 ILE B O 1
ATOM 1683 N N . GLY B 1 120 ? -21.976 -1.698 36.051 1.00 35.99 566 GLY B N 1
ATOM 1684 C CA . GLY B 1 120 ? -21.092 -1.122 37.046 1.00 33.58 566 GLY B CA 1
ATOM 1685 C C . GLY B 1 120 ? -19.626 -1.355 36.718 1.00 36.42 566 GLY B C 1
ATOM 1686 O O . GLY B 1 120 ? -19.259 -1.616 35.565 1.00 34.57 566 GLY B O 1
#

Sequence (205 aa):
KEEMNKVHNIKCHFDNCNRKIHWKIRYGKLRLVDHALSHQEEKSIDCQKCEYSCQTTRQMRYHYKKIHANLKMEGFGILNIPLQNTKFSDVWNKCFGDQLKTIGMNKVHNIKCHFDNCNRKIHWKIRYGKLRLVDHALSHQEEKSIDCQKCEYSCQTTRQMRYHYKKIHANLKMEGFGILNIPLQNTKFSDVWNKCFGDQLKTIG

Solvent-accessible surface area: 13984 Å² total; per-residue (Å²): 114,90,70,79,66,128,80,44,84,3,75,0,75,60,103,148,27,75,161,110,37,115,3,36,75,178,93,28,72,66,112,0,6,14,35,0,5,48,51,22,104,42,130,34,3,92,13,109,115,56,107,87,33,3,40,9,8,129,66,0,148,132,15,8,156,145,93,21,83,96,89,165,43,125,37,20,28,47,165,93,14,78,29,192,68,100,138,15,64,91,13,28,96,102,0,0,22,100,30,70,202,58,11,72,124,100,136,59,38,68,4,83,0,93,36,65,161,35,103,131,126,2,84,2,57,82,188,114,26,72,59,139,0,5,15,20,0,18,52,43,54,163,91,127,23,4,81,10,134,130,58,161,75,34,2,40,12,6,137,74,0,135,115,14,12,147,138,93,22,81,135,66,168,40,119,47,24,27,51,168,92,12,83,31,183,66,104,94,18,53,89,8,32,73,94,0,0,29,104,37,35,188,58,8,65

Nearest PDB structures (foldseek):
  8yva-assembly1_A  TM=1.010E+00  e=4.799E-23  Caenorhabditis elegans
  8yva-assembly2_B  TM=9.952E-01  e=3.108E-19  Caenorhabditis elegans
  8yv9-assembly1_A  TM=9.044E-01  e=3.687E-13  Caenorhabditis elegans
  8yvb-assembly1_A  TM=7.893E-01  e=2.388E-09  Caenorhabditis elegans
  5kkq-assembly2_D  TM=5.830E-01  e=1.317E-01  Homo sapiens

Foldseek 3Di:
DVLQADFDFFFFQDPPPRHTDRDGNVVACQVVLLVLLVVPPDFQAAFPPDGDTHRHVVVVVVVCCVPVVVDDGDQRDPVSTPQPDDRNVVSSCNTGVVPVVVRD/DQDWDFAFWQAPPGRDTRTDDLVVACQVVLLVLQVVDADQQAADPPDRDTHRHPVVVVVVCVVPVVVDDDDQRDPVRGPCPDDVNVVSSCSTGPPCVVVRD

Secondary structure (DSSP, 8-state):
-TTTS--EEEEP-STTT--EEEE-GGG-SHHHHHHHHHTSS---EE-SSSS-EES-HHHHHHHHHHHSTTS---S-STTTS--SSHHHHHHHHHHHGGGHHHH-/--SEEEEE--STT---EEEEEGGG-SHHHHHHHHTTS----EE-SSSS-EES-HHHHHHHHHHH-TTS-----STTTS---SHHHHHHHHHHHGGGHHHH-

GO terms:
  GO:0000794 condensed nuclear chromosome (C, IDA)

B-factor: mean 22.68, std 8.24, range [9.49, 58.99]

Radius of gyration: 23.57 Å; Cα contacts (8 Å, |Δi|>4): 237; chains: 2; bounding box: 52×46×59 Å